Protein AF-A0A143ZQ34-F1 (afdb_monomer_lite)

Foldseek 3Di:
DDVVVVVVVVVVVVVVVDDDDDAAPAPWAFPLAAEEQEAWEDLRLLLLLLLVVVCVRHYDPVRCQQRYHAAYEWLQQVVQVVCCVVVSDPPLRYQHQALPPLLVQQPPFPVLVVVDDPCCNVCVVVDPLSVSRTNAQAQSSQQSSLLDPRRLVSLLVSLLVRCCRRQDADPSGGHQEYEYEYEYALLGRNCLNNLQVSLLSNVLSCVVVVHHYAYAYEYEQVQLPHPDPSSNVSNVVSVVVLVCLQCLLVVVHWDWDDSDVVRIGTDSHRSHNYYHYFHDDDDDDDDDNSSVVSSNVSSVVVSVVRID

Radius of gyration: 19.88 Å; chains: 1; bounding box: 65×45×51 Å

pLDDT: mean 84.56, std 14.73, range [32.78, 98.69]

Structure (mmCIF, N/CA/C/O backbone):
data_AF-A0A143ZQ34-F1
#
_entry.id   AF-A0A143ZQ34-F1
#
loop_
_atom_site.group_PDB
_atom_site.id
_atom_site.type_symbol
_atom_site.label_atom_id
_atom_site.label_alt_id
_atom_site.label_comp_id
_atom_site.label_asym_id
_atom_site.label_entity_id
_atom_site.label_seq_id
_atom_site.pdbx_PDB_ins_code
_atom_site.Cartn_x
_atom_site.Cartn_y
_atom_site.Cartn_z
_atom_site.occupancy
_atom_site.B_iso_or_equiv
_atom_site.auth_seq_id
_atom_site.auth_comp_id
_atom_site.auth_asym_id
_atom_site.auth_atom_id
_atom_site.pdbx_PDB_model_num
ATOM 1 N N . MET A 1 1 ? -38.713 -2.783 -11.501 1.00 52.78 1 MET A N 1
ATOM 2 C CA . MET A 1 1 ? -37.868 -2.775 -10.288 1.00 52.78 1 MET A CA 1
ATOM 3 C C . MET A 1 1 ? -38.805 -2.732 -9.094 1.00 52.78 1 MET A C 1
ATOM 5 O O . MET A 1 1 ? -39.684 -1.876 -9.100 1.00 52.78 1 MET A O 1
ATOM 9 N N . LYS A 1 2 ? -38.737 -3.700 -8.173 1.00 63.56 2 LYS A N 1
ATOM 10 C CA . LYS A 1 2 ? -39.716 -3.798 -7.075 1.00 63.56 2 LYS A CA 1
ATOM 11 C C . LYS A 1 2 ? -39.512 -2.620 -6.113 1.00 63.56 2 LYS A C 1
ATOM 13 O O . LYS A 1 2 ? -38.371 -2.254 -5.841 1.00 63.56 2 LYS A O 1
ATOM 18 N N . ASP A 1 3 ? -40.588 -2.030 -5.590 1.00 63.31 3 ASP A N 1
ATOM 19 C CA . ASP A 1 3 ? -40.517 -0.858 -4.692 1.00 63.31 3 ASP A CA 1
ATOM 20 C C . ASP A 1 3 ? -39.616 -1.083 -3.464 1.00 63.31 3 ASP A C 1
ATOM 22 O O . ASP A 1 3 ? -39.008 -0.144 -2.954 1.00 63.31 3 ASP A O 1
ATOM 26 N N . SER A 1 4 ? -39.444 -2.337 -3.042 1.00 58.84 4 SER A N 1
ATOM 27 C CA . SER A 1 4 ? -38.516 -2.743 -1.983 1.00 58.84 4 SER A CA 1
ATOM 28 C C . SER A 1 4 ? -37.035 -2.598 -2.360 1.00 58.84 4 SER A C 1
ATOM 30 O O . SER A 1 4 ? -36.223 -2.235 -1.514 1.00 58.84 4 SER A O 1
ATOM 32 N N . GLU A 1 5 ? -36.661 -2.853 -3.618 1.00 58.16 5 GLU A N 1
ATOM 33 C CA . GLU A 1 5 ? -35.288 -2.658 -4.112 1.00 58.16 5 GLU A CA 1
ATOM 34 C C . GLU A 1 5 ? -34.991 -1.177 -4.313 1.00 58.16 5 GLU A C 1
ATOM 36 O O . GLU A 1 5 ? -33.918 -0.710 -3.949 1.00 58.16 5 GLU A O 1
ATOM 41 N N . LYS A 1 6 ? -35.972 -0.419 -4.822 1.00 57.03 6 LYS A N 1
ATOM 42 C CA . LYS A 1 6 ? -35.870 1.036 -4.962 1.00 57.03 6 LYS A CA 1
ATOM 43 C C . LYS A 1 6 ? -35.712 1.713 -3.599 1.00 57.03 6 LYS A C 1
ATOM 45 O O . LYS A 1 6 ? -34.885 2.606 -3.474 1.00 57.03 6 LYS A O 1
ATOM 50 N N . ARG A 1 7 ? -36.454 1.269 -2.577 1.00 57.84 7 ARG A N 1
ATOM 51 C CA . ARG A 1 7 ? -36.334 1.783 -1.204 1.00 57.84 7 ARG A CA 1
ATOM 52 C C . ARG A 1 7 ? -34.980 1.432 -0.577 1.00 57.84 7 ARG A C 1
ATOM 54 O O . ARG A 1 7 ? -34.343 2.331 -0.053 1.00 57.84 7 ARG A O 1
ATOM 61 N N . ARG A 1 8 ? -34.474 0.203 -0.749 1.00 57.19 8 ARG A N 1
ATOM 62 C CA . ARG A 1 8 ? -33.110 -0.173 -0.319 1.00 57.19 8 ARG A CA 1
ATOM 63 C C . ARG A 1 8 ? -32.016 0.636 -1.011 1.00 57.19 8 ARG A C 1
ATOM 65 O O . ARG A 1 8 ? -31.051 1.032 -0.365 1.00 57.19 8 ARG A O 1
ATOM 72 N N . LEU A 1 9 ? -32.154 0.895 -2.312 1.00 49.47 9 LEU A N 1
ATOM 73 C CA . LEU A 1 9 ? -31.215 1.744 -3.046 1.00 49.47 9 LEU A CA 1
ATOM 74 C C . LEU A 1 9 ? -31.284 3.195 -2.563 1.00 49.47 9 LEU A C 1
ATOM 76 O O . LEU A 1 9 ? -30.249 3.827 -2.412 1.00 49.47 9 LEU A O 1
ATOM 80 N N . LEU A 1 10 ? -32.484 3.714 -2.289 1.00 50.16 10 LEU A N 1
ATOM 81 C CA . LEU A 1 10 ? -32.679 5.065 -1.761 1.00 50.16 10 LEU A CA 1
ATOM 82 C C . LEU A 1 10 ? -32.154 5.217 -0.329 1.00 50.16 10 LEU A C 1
ATOM 84 O O . LEU A 1 10 ? -31.515 6.221 -0.052 1.00 50.16 10 LEU A O 1
ATOM 88 N N . GLU A 1 11 ? -32.328 4.217 0.535 1.00 54.03 11 GLU A N 1
ATOM 89 C CA . GLU A 1 11 ? -31.737 4.175 1.882 1.00 54.03 11 GLU A CA 1
ATOM 90 C C . GLU A 1 11 ? -30.201 4.111 1.807 1.00 54.03 11 GLU A C 1
ATOM 92 O O . GLU A 1 11 ? -29.504 4.843 2.506 1.00 54.03 11 GLU A O 1
ATOM 97 N N . SER A 1 12 ? -29.658 3.311 0.883 1.00 45.28 12 SER A N 1
ATOM 98 C CA . SER A 1 12 ? -28.209 3.236 0.631 1.00 45.28 12 SER A CA 1
ATOM 99 C C . SER A 1 12 ? -27.653 4.560 0.080 1.00 45.28 12 SER A C 1
ATOM 101 O O . SER A 1 12 ? -26.539 4.966 0.409 1.00 45.28 12 SER A O 1
ATOM 103 N N . LEU A 1 13 ? -28.446 5.271 -0.728 1.00 43.25 13 LEU A N 1
ATOM 104 C CA . LEU A 1 13 ? -28.129 6.603 -1.249 1.00 43.25 13 LEU A CA 1
ATOM 105 C C . LEU A 1 13 ? -28.333 7.715 -0.206 1.00 43.25 13 LEU A C 1
ATOM 107 O O . LEU A 1 13 ? -27.655 8.735 -0.290 1.00 43.25 13 LEU A O 1
ATOM 111 N N . GLU A 1 14 ? -29.215 7.541 0.781 1.00 44.88 14 GLU A N 1
ATOM 112 C CA . GLU A 1 14 ? -29.402 8.463 1.912 1.00 44.88 14 GLU A CA 1
ATOM 113 C C . GLU A 1 14 ? -28.224 8.425 2.888 1.00 44.88 14 GLU A C 1
ATOM 115 O O . GLU A 1 14 ? -27.791 9.479 3.359 1.00 44.88 14 GLU A O 1
ATOM 120 N N . VAL A 1 15 ? -27.626 7.250 3.112 1.00 46.41 15 VAL A N 1
ATOM 121 C CA . VAL 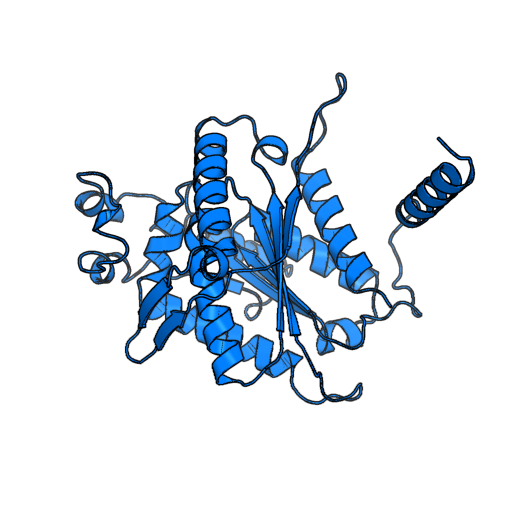A 1 15 ? -26.356 7.118 3.850 1.00 46.41 15 VAL A CA 1
ATOM 122 C C . VAL A 1 15 ? -25.231 7.896 3.152 1.00 46.41 15 VAL A C 1
ATOM 124 O O . VAL A 1 15 ? -24.414 8.536 3.813 1.00 46.41 15 VAL A O 1
ATOM 127 N N . LEU A 1 16 ? -25.234 7.933 1.815 1.00 38.50 16 LEU A N 1
ATOM 128 C CA . LEU A 1 16 ? -24.301 8.727 1.005 1.00 38.50 16 LEU A CA 1
ATOM 129 C C . LEU A 1 16 ? -24.633 10.232 0.972 1.00 38.50 16 LEU A C 1
ATOM 131 O O . LEU A 1 16 ? -23.800 11.032 0.543 1.00 38.50 16 LEU A O 1
ATOM 135 N N . ARG A 1 17 ? -25.829 10.629 1.429 1.00 35.47 17 ARG A N 1
ATOM 136 C CA . ARG A 1 17 ? -26.367 11.998 1.356 1.00 35.47 17 ARG A CA 1
ATOM 137 C C . ARG A 1 17 ? -26.220 12.810 2.640 1.00 35.47 17 ARG A C 1
ATOM 139 O O . ARG A 1 17 ? -26.634 13.968 2.636 1.00 35.47 17 ARG A O 1
ATOM 146 N N . ARG A 1 18 ? -25.649 12.251 3.716 1.00 37.00 18 ARG A N 1
ATOM 147 C CA . ARG A 1 18 ? -25.380 13.022 4.941 1.00 37.00 18 ARG A CA 1
ATOM 148 C C . ARG A 1 18 ? -24.439 14.194 4.607 1.00 37.00 18 ARG A C 1
ATOM 150 O O . ARG A 1 18 ? -23.301 13.947 4.196 1.00 37.00 18 ARG A O 1
ATOM 157 N N . PRO A 1 19 ? -24.895 15.454 4.724 1.00 34.62 19 PRO A N 1
ATOM 158 C CA . PRO A 1 19 ? -24.052 16.606 4.465 1.00 34.62 19 PRO A CA 1
ATOM 159 C C . PRO A 1 19 ? -23.115 16.839 5.655 1.00 34.62 19 PRO A C 1
ATOM 161 O O . PRO A 1 19 ? -23.585 16.935 6.781 1.00 34.62 19 PRO A O 1
ATOM 164 N N . ASN A 1 20 ? -21.826 17.002 5.338 1.00 39.41 20 ASN A N 1
ATOM 165 C CA . ASN A 1 20 ? -20.850 17.894 5.984 1.00 39.41 20 ASN A CA 1
ATOM 166 C C . ASN A 1 20 ? -20.563 17.604 7.478 1.00 39.41 20 ASN A C 1
ATOM 168 O O . ASN A 1 20 ? -21.379 17.864 8.348 1.00 39.41 20 ASN A O 1
ATOM 172 N N . GLY A 1 21 ? -19.400 17.067 7.853 1.00 42.84 21 GLY A N 1
ATOM 173 C CA . GLY A 1 21 ? -18.121 17.759 7.684 1.00 42.84 21 GLY A CA 1
ATOM 174 C C . GLY A 1 21 ? -18.132 19.031 8.529 1.00 42.84 21 GLY A C 1
ATOM 175 O O . GLY A 1 21 ? -18.617 20.029 8.024 1.00 42.84 21 GLY A O 1
ATOM 176 N N . PHE A 1 22 ? -17.719 18.937 9.801 1.00 32.78 22 PHE A N 1
ATOM 177 C CA . PHE A 1 22 ? -17.134 19.995 10.658 1.00 32.78 22 PHE A CA 1
ATOM 178 C C . PHE A 1 22 ? -17.002 19.553 12.131 1.00 32.78 22 PHE A C 1
ATOM 180 O O . PHE A 1 22 ? -16.281 20.200 12.883 1.00 32.78 22 PHE A O 1
ATOM 187 N N . PHE A 1 23 ? -17.618 18.437 12.544 1.00 37.00 23 PHE A N 1
ATOM 188 C CA . PHE A 1 23 ? -17.438 17.865 13.882 1.00 37.00 23 PHE A CA 1
ATOM 189 C C . PHE A 1 23 ? -17.410 16.334 13.826 1.00 37.00 23 PHE A C 1
ATOM 191 O O . PHE A 1 23 ? -18.260 15.736 13.165 1.00 37.00 23 PHE A O 1
ATOM 198 N N . SER A 1 24 ? -16.465 15.728 14.553 1.00 45.97 24 SER A N 1
ATOM 199 C CA . SER A 1 24 ? -16.459 14.299 14.879 1.00 45.97 24 SER A CA 1
ATOM 200 C C . SER A 1 24 ? -17.809 13.906 15.467 1.00 45.97 24 SER A C 1
ATOM 202 O O . SER A 1 24 ? -18.256 14.552 16.419 1.00 45.97 24 SER A O 1
ATOM 204 N N . ASP A 1 25 ? -18.449 12.862 14.943 1.00 54.88 25 ASP A N 1
ATOM 205 C CA . ASP A 1 25 ? -19.617 12.286 15.601 1.00 54.88 25 ASP A CA 1
ATOM 206 C C . ASP A 1 25 ? -19.109 11.540 16.846 1.00 54.88 25 ASP A C 1
ATOM 208 O O . ASP A 1 25 ? -18.418 10.530 16.706 1.00 54.88 25 ASP A O 1
ATOM 212 N N . PRO A 1 26 ? -19.408 12.002 18.076 1.00 53.56 26 PRO A N 1
ATOM 213 C CA . PRO A 1 26 ? -18.887 11.378 19.291 1.00 53.56 26 PRO A CA 1
ATOM 214 C C . PRO A 1 26 ? -19.409 9.947 19.497 1.00 53.56 26 PRO A C 1
ATOM 216 O O . PRO A 1 26 ? -18.937 9.245 20.393 1.00 53.56 26 PRO A O 1
ATOM 219 N N . THR A 1 27 ? -20.388 9.512 18.697 1.00 64.50 27 THR A N 1
ATOM 220 C CA . THR A 1 27 ? -20.907 8.143 18.697 1.00 64.50 27 THR A CA 1
ATOM 221 C C . THR A 1 27 ? -20.246 7.247 17.652 1.00 64.50 27 THR A C 1
ATOM 223 O O . THR A 1 27 ? -20.236 6.030 17.847 1.00 64.50 27 THR A O 1
ATOM 226 N N . ALA A 1 28 ? -19.648 7.817 16.599 1.00 71.75 28 ALA A N 1
ATOM 227 C CA . ALA A 1 28 ? -18.975 7.048 15.562 1.00 71.75 28 ALA A CA 1
ATOM 228 C C . ALA A 1 28 ? -17.670 6.460 16.107 1.00 71.75 28 ALA A C 1
ATOM 230 O O . ALA A 1 28 ? -16.774 7.169 16.574 1.00 71.75 28 ALA A O 1
ATOM 231 N N . LYS A 1 29 ? -17.559 5.135 16.035 1.00 80.88 29 LYS A N 1
ATOM 232 C CA . LYS A 1 29 ? -16.371 4.395 16.463 1.00 80.88 29 LYS A CA 1
ATOM 233 C C . LYS A 1 29 ? -15.781 3.652 15.286 1.00 80.88 29 LYS A C 1
ATOM 235 O O . LYS A 1 29 ? -16.514 3.219 14.399 1.00 80.88 29 LYS A O 1
ATOM 240 N N . ILE A 1 30 ? -14.467 3.459 15.323 1.00 81.50 30 ILE A N 1
ATOM 241 C CA . ILE A 1 30 ? -13.854 2.455 14.464 1.00 81.50 30 ILE A CA 1
ATOM 242 C C . ILE A 1 30 ? -14.297 1.092 15.009 1.00 81.50 30 ILE A C 1
ATOM 244 O O . ILE A 1 30 ? -14.358 0.899 16.233 1.00 81.50 30 ILE A O 1
ATOM 248 N N . VAL A 1 31 ? -14.627 0.152 14.123 1.00 85.25 31 VAL A N 1
ATOM 249 C CA . VAL A 1 31 ? -14.868 -1.248 14.497 1.00 85.25 31 VAL A CA 1
ATOM 250 C C . VAL A 1 31 ? -13.716 -1.790 15.356 1.00 85.25 31 VAL A C 1
ATOM 252 O O . VAL A 1 31 ? -12.641 -1.198 15.458 1.00 85.25 31 VAL A O 1
ATOM 255 N N . ASP A 1 32 ? -13.957 -2.879 16.078 1.00 85.62 32 ASP A N 1
ATOM 256 C CA . ASP A 1 32 ? -13.041 -3.285 17.150 1.00 85.62 32 ASP A CA 1
ATOM 257 C C . ASP A 1 32 ? -11.661 -3.729 16.615 1.00 85.62 32 ASP A C 1
ATOM 259 O O . ASP A 1 32 ? -10.656 -3.567 17.307 1.00 85.62 32 ASP A O 1
ATOM 263 N N . GLU A 1 33 ? -11.601 -4.212 15.370 1.00 90.81 33 GLU A N 1
ATOM 264 C CA . GLU A 1 33 ? -10.366 -4.623 14.695 1.00 90.81 33 GLU A CA 1
ATOM 265 C C . GLU A 1 33 ? -9.674 -3.431 13.987 1.00 90.81 33 GLU A C 1
ATOM 267 O O . GLU A 1 33 ? -10.335 -2.651 13.293 1.00 90.81 33 GLU A O 1
ATOM 272 N N . PRO A 1 34 ? -8.348 -3.253 14.157 1.00 95.31 34 PRO A N 1
ATOM 273 C CA . PRO A 1 34 ? -7.596 -2.140 13.586 1.00 95.31 34 PRO A CA 1
ATOM 274 C C . PRO A 1 34 ? -7.452 -2.220 12.063 1.00 95.31 34 PRO A C 1
ATOM 276 O O . PRO A 1 34 ? -7.469 -3.294 11.456 1.00 95.31 34 PRO A O 1
ATOM 279 N N . TYR A 1 35 ? -7.200 -1.057 11.463 1.00 97.31 35 TYR A N 1
ATOM 280 C CA . TYR A 1 35 ? -6.923 -0.878 10.045 1.00 97.31 35 TYR A CA 1
ATOM 281 C C . TYR A 1 35 ? -5.533 -0.292 9.804 1.00 97.31 35 TYR A C 1
ATOM 283 O O . TYR A 1 35 ? -5.107 0.650 10.470 1.00 97.31 35 TYR A O 1
ATOM 291 N N . LEU A 1 36 ? -4.867 -0.789 8.767 1.00 98.44 36 LEU A N 1
ATOM 292 C CA . LEU A 1 36 ? -3.684 -0.189 8.167 1.00 98.44 36 LEU A CA 1
ATOM 293 C C . LEU A 1 36 ? -4.005 0.252 6.737 1.00 98.44 36 LEU A C 1
ATOM 295 O O . LEU A 1 36 ? -4.260 -0.58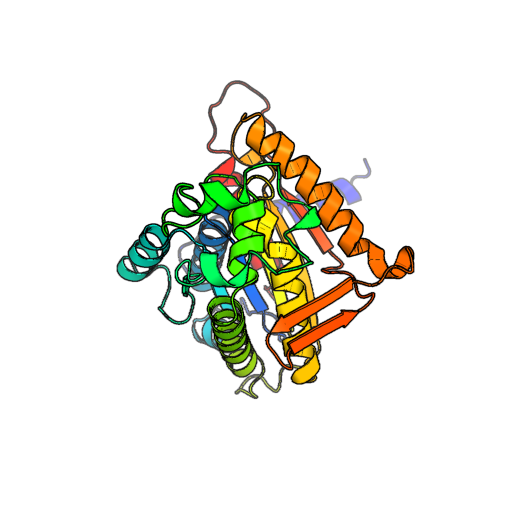1 5.868 1.00 98.44 36 LEU A O 1
ATOM 299 N N . ILE A 1 37 ? -3.938 1.555 6.476 1.00 98.62 37 ILE A N 1
ATOM 300 C CA . ILE A 1 37 ? -3.990 2.107 5.120 1.00 98.62 37 ILE A CA 1
ATOM 301 C C . ILE A 1 37 ? -2.573 2.229 4.588 1.00 98.62 37 ILE A C 1
ATOM 303 O O . ILE A 1 37 ? -1.736 2.913 5.179 1.00 98.62 37 ILE A O 1
ATOM 307 N N . PHE A 1 38 ? -2.314 1.574 3.462 1.00 98.69 38 PHE A N 1
ATOM 308 C CA . PHE A 1 38 ? -1.005 1.545 2.827 1.00 98.69 38 PHE A CA 1
ATOM 309 C C . PHE A 1 38 ? -1.085 2.181 1.435 1.00 98.69 38 PHE A C 1
ATOM 311 O O . PHE A 1 38 ? -1.464 1.539 0.453 1.00 98.69 38 PHE A O 1
ATOM 318 N N . GLY A 1 39 ? -0.761 3.470 1.362 1.00 98.31 39 GLY A N 1
ATOM 319 C CA . GLY A 1 39 ? -0.716 4.245 0.127 1.00 98.31 39 GLY A CA 1
ATOM 320 C C . GLY A 1 39 ? 0.571 4.004 -0.654 1.00 98.31 39 GLY A C 1
ATOM 321 O O . GLY A 1 39 ? 1.659 4.088 -0.088 1.00 98.31 39 GLY A O 1
ATOM 322 N N . ILE A 1 40 ? 0.466 3.723 -1.954 1.00 97.69 40 ILE A N 1
ATOM 323 C CA . ILE A 1 40 ? 1.630 3.517 -2.828 1.00 97.69 40 ILE A CA 1
ATOM 324 C C . ILE A 1 40 ? 1.594 4.480 -4.020 1.00 97.69 40 ILE A C 1
ATOM 326 O O . ILE A 1 40 ? 0.647 4.474 -4.812 1.00 97.69 40 ILE A O 1
ATOM 330 N N . GLY A 1 41 ? 2.667 5.257 -4.181 1.00 95.31 41 GLY A N 1
ATOM 331 C CA . GLY A 1 41 ? 2.799 6.300 -5.198 1.00 95.31 41 GLY A CA 1
ATOM 332 C C . GLY A 1 41 ? 1.944 7.542 -4.915 1.00 95.31 41 GLY A C 1
ATOM 333 O O . GLY A 1 41 ? 1.159 7.557 -3.965 1.00 95.31 41 GLY A O 1
ATOM 334 N N . GLY A 1 42 ? 2.033 8.544 -5.794 1.00 93.62 42 GLY A N 1
ATOM 335 C CA . GLY A 1 42 ? 1.310 9.819 -5.677 1.00 93.62 42 GLY A CA 1
ATOM 336 C C . GLY A 1 42 ? -0.194 9.681 -5.409 1.00 93.62 42 GLY A C 1
ATOM 337 O O . GLY A 1 42 ? -0.682 10.159 -4.389 1.00 93.62 42 GLY A O 1
ATOM 338 N N . SER A 1 43 ? -0.934 8.931 -6.234 1.00 93.56 43 SER A N 1
ATOM 339 C CA . SER A 1 43 ? -2.377 8.734 -5.997 1.00 93.56 43 SER A CA 1
ATOM 340 C C . SER A 1 43 ? -2.668 7.992 -4.688 1.00 93.56 43 SER A C 1
ATOM 342 O O . SER A 1 43 ? -3.657 8.267 -4.014 1.00 93.56 43 SER A O 1
ATOM 344 N N . GLY A 1 44 ? -1.805 7.048 -4.300 1.00 97.12 44 GLY A N 1
ATOM 345 C CA . GLY A 1 44 ? -1.923 6.359 -3.018 1.00 97.12 44 GLY A CA 1
ATOM 346 C C . GLY A 1 44 ? -1.714 7.305 -1.833 1.00 97.12 44 GLY A C 1
ATOM 347 O O . GLY A 1 44 ? -2.464 7.240 -0.860 1.00 97.12 44 GLY A O 1
ATOM 348 N N . ARG A 1 45 ? -0.743 8.223 -1.937 1.00 97.31 45 ARG A N 1
ATOM 349 C CA . ARG A 1 45 ? -0.490 9.297 -0.965 1.00 97.31 45 ARG A CA 1
ATOM 350 C C . ARG A 1 45 ? -1.710 10.204 -0.815 1.00 97.31 45 ARG A C 1
ATOM 352 O O . ARG A 1 45 ? -2.131 10.462 0.307 1.00 97.31 45 ARG A O 1
ATOM 359 N N . GLU A 1 46 ? -2.315 10.635 -1.916 1.00 96.62 46 GLU A N 1
ATOM 360 C CA . GLU A 1 46 ? -3.499 11.506 -1.899 1.00 96.62 46 GLU A CA 1
ATOM 361 C C . GLU A 1 46 ? -4.721 10.824 -1.269 1.00 96.62 46 GLU A C 1
ATOM 363 O O . GLU A 1 46 ? -5.382 11.410 -0.407 1.00 96.62 46 GLU A O 1
ATOM 368 N N . ILE A 1 47 ? -4.993 9.562 -1.625 1.00 97.81 47 ILE A N 1
ATOM 369 C CA . ILE A 1 47 ? -6.079 8.786 -1.007 1.00 97.81 47 ILE A CA 1
ATOM 370 C C . ILE A 1 47 ? -5.821 8.599 0.488 1.00 97.81 47 ILE A C 1
ATOM 372 O O . ILE A 1 47 ? -6.734 8.800 1.290 1.00 97.81 47 ILE A O 1
ATOM 376 N N . ALA A 1 48 ? -4.596 8.242 0.881 1.00 98.50 48 ALA A N 1
ATOM 377 C CA . ALA A 1 48 ? -4.233 8.057 2.283 1.00 98.50 48 ALA A CA 1
ATOM 378 C C . ALA A 1 48 ? -4.364 9.361 3.086 1.00 98.50 48 ALA A C 1
ATOM 380 O O . ALA A 1 48 ? -4.923 9.342 4.182 1.00 98.50 48 ALA A O 1
ATOM 381 N N . ALA A 1 49 ? -3.934 10.497 2.525 1.00 98.25 49 ALA A N 1
ATOM 382 C CA . ALA A 1 49 ? -4.104 11.815 3.135 1.00 98.25 49 ALA A CA 1
ATOM 383 C C . ALA A 1 49 ? -5.589 12.126 3.346 1.00 98.25 49 ALA A C 1
ATOM 385 O O . ALA A 1 49 ? -6.003 12.562 4.422 1.00 98.25 49 ALA A O 1
ATOM 386 N N . LYS A 1 50 ? -6.420 11.829 2.340 1.00 98.00 50 LYS A N 1
ATOM 387 C CA . LYS A 1 50 ? -7.859 12.067 2.410 1.00 98.00 50 LYS A CA 1
ATOM 388 C C . LYS A 1 50 ? -8.569 11.131 3.390 1.00 98.00 50 LYS A C 1
ATOM 390 O O . LYS A 1 50 ? -9.482 11.575 4.085 1.00 98.00 50 LYS A O 1
ATOM 395 N N . VAL A 1 51 ? -8.141 9.870 3.504 1.00 98.12 51 VAL A N 1
ATOM 396 C CA . VAL A 1 51 ? -8.618 8.951 4.553 1.00 98.12 51 VAL A CA 1
ATOM 397 C C . VAL A 1 51 ? -8.229 9.474 5.932 1.00 98.12 51 VAL A C 1
ATOM 399 O O . VAL A 1 51 ? -9.091 9.550 6.800 1.00 98.12 51 VAL A O 1
ATOM 402 N N . LYS A 1 52 ? -6.974 9.893 6.127 1.00 97.56 52 LYS A N 1
ATOM 403 C CA . LYS A 1 52 ? -6.491 10.441 7.400 1.00 97.56 52 LYS A CA 1
ATOM 404 C C . LYS A 1 52 ? -7.290 11.675 7.829 1.00 97.56 52 LYS A C 1
ATOM 406 O O . LYS A 1 52 ? -7.751 11.727 8.966 1.00 97.56 52 LYS A O 1
ATOM 411 N N . GLN A 1 53 ? -7.525 12.612 6.907 1.00 96.06 53 GLN A N 1
ATOM 412 C CA . GLN A 1 53 ? -8.381 13.779 7.143 1.00 96.06 53 GLN A CA 1
ATOM 413 C C . GLN A 1 53 ? -9.794 13.354 7.560 1.00 96.06 53 GLN A C 1
ATOM 415 O O . GLN A 1 53 ? -10.274 13.749 8.616 1.00 96.06 53 GLN A O 1
ATOM 420 N N . LYS A 1 54 ? -10.453 12.501 6.766 1.00 94.81 54 LYS A N 1
ATOM 421 C CA . LYS A 1 54 ? -11.828 12.077 7.054 1.00 94.81 54 LYS A CA 1
ATOM 422 C C . LYS A 1 54 ? -11.947 11.296 8.357 1.00 94.81 54 LYS A C 1
ATOM 424 O O . LYS A 1 54 ? -12.950 11.443 9.042 1.00 94.81 54 LYS A O 1
ATOM 429 N N . ALA A 1 55 ? -10.958 10.474 8.697 1.00 94.75 55 ALA A N 1
ATOM 430 C CA . ALA A 1 55 ? -10.928 9.752 9.961 1.00 94.75 55 ALA A CA 1
ATOM 431 C C . ALA A 1 55 ? -10.860 10.726 11.142 1.00 94.75 55 ALA A C 1
ATOM 433 O O . ALA A 1 55 ? -11.631 10.572 12.081 1.00 94.75 55 ALA A O 1
ATOM 434 N N . ALA A 1 56 ? -10.010 11.756 11.064 1.00 92.69 56 ALA A N 1
ATOM 435 C CA . ALA A 1 56 ? -9.937 12.808 12.078 1.00 92.69 56 ALA A CA 1
ATOM 436 C C . ALA A 1 56 ? -11.243 13.616 12.191 1.00 92.69 56 ALA A C 1
ATOM 438 O O . ALA A 1 56 ? -11.639 13.988 13.293 1.00 92.69 56 ALA A O 1
ATOM 439 N N . ASP A 1 57 ? -11.937 13.833 11.070 1.00 90.06 57 ASP A N 1
ATOM 440 C CA . ASP A 1 57 ? -13.237 14.511 11.043 1.00 90.06 57 ASP A CA 1
ATOM 441 C C . ASP A 1 57 ? -14.398 13.625 11.529 1.00 90.06 57 ASP A C 1
ATOM 443 O O . ASP A 1 57 ? -15.470 14.148 11.827 1.00 90.06 57 ASP A O 1
ATOM 447 N N . THR A 1 58 ? -14.228 12.297 11.565 1.00 88.88 58 THR A N 1
ATOM 448 C CA . THR A 1 58 ? -15.312 11.332 11.837 1.00 88.88 58 THR A CA 1
ATOM 449 C C . THR A 1 58 ? -15.198 10.705 13.223 1.00 88.88 58 THR A C 1
ATOM 451 O O . THR A 1 58 ? -16.200 10.619 13.927 1.00 88.88 58 THR A O 1
ATOM 454 N N . PHE A 1 59 ? -14.000 10.277 13.623 1.00 89.25 59 PHE A N 1
ATOM 455 C CA . PHE A 1 59 ? -13.761 9.488 14.831 1.00 89.25 59 PHE A CA 1
ATOM 456 C C . PHE A 1 59 ? -13.033 10.289 15.910 1.00 89.25 59 PHE A C 1
ATOM 458 O O . PHE A 1 59 ? -12.342 11.272 15.644 1.00 89.25 59 PHE A O 1
ATOM 465 N N . LEU A 1 60 ? -13.132 9.817 17.154 1.00 90.00 60 LEU A N 1
ATOM 466 C CA . LEU A 1 60 ? -12.344 10.366 18.254 1.00 90.00 60 LEU A CA 1
ATOM 467 C C . LEU A 1 60 ? -10.833 10.172 18.010 1.00 90.00 60 LEU A C 1
ATOM 469 O O . LEU A 1 60 ? -10.423 9.091 17.577 1.00 90.00 60 LEU A O 1
ATOM 473 N N . PRO A 1 61 ? -9.976 11.142 18.390 1.00 90.12 61 PRO A N 1
ATOM 474 C CA . PRO A 1 61 ? -8.525 11.018 18.228 1.00 90.12 61 PRO A CA 1
ATOM 475 C C . PRO A 1 61 ? -7.933 9.753 18.862 1.00 90.12 61 PRO A C 1
ATOM 477 O O . PRO A 1 61 ? -7.018 9.153 18.303 1.00 90.12 61 PRO A O 1
ATOM 480 N N . SER A 1 62 ? -8.478 9.309 20.001 1.00 89.25 62 SER A N 1
ATOM 481 C CA . SER A 1 62 ? -8.047 8.080 20.673 1.00 89.25 62 SER A CA 1
ATOM 482 C C . SER A 1 62 ? -8.367 6.813 19.877 1.00 89.25 62 SER A C 1
ATOM 484 O O . SER A 1 62 ? -7.580 5.873 19.917 1.00 89.25 62 SER A O 1
ATOM 486 N N . GLU A 1 63 ? -9.487 6.781 19.145 1.00 90.06 63 GLU A N 1
ATOM 487 C CA . GLU A 1 63 ? -9.825 5.662 18.253 1.00 90.06 63 GLU A CA 1
ATOM 488 C C . GLU A 1 63 ? -8.837 5.625 17.085 1.00 90.06 63 GLU A C 1
ATOM 490 O O . GLU A 1 63 ? -8.225 4.589 16.837 1.00 90.06 63 GLU A O 1
ATOM 495 N N . CYS A 1 64 ? -8.599 6.768 16.428 1.00 91.88 64 CYS A N 1
ATOM 496 C CA . CYS A 1 64 ? -7.620 6.870 15.345 1.00 91.88 64 CYS A CA 1
ATOM 497 C C . CYS A 1 64 ? -6.221 6.432 15.801 1.00 91.88 64 CYS A C 1
ATOM 499 O O . CYS A 1 64 ? -5.590 5.614 15.143 1.00 91.88 64 CYS A O 1
ATOM 501 N N . GLN A 1 65 ? -5.754 6.916 16.954 1.00 90.94 65 GLN A N 1
ATOM 502 C CA . GLN A 1 65 ? -4.424 6.585 17.469 1.00 90.94 65 GLN A CA 1
ATOM 503 C C . GLN A 1 65 ? -4.251 5.090 17.780 1.00 90.94 65 GLN A C 1
ATOM 505 O O . GLN A 1 65 ? -3.147 4.568 17.652 1.00 90.94 65 GLN A O 1
ATOM 510 N N . GLN A 1 66 ? -5.311 4.411 18.224 1.00 90.44 66 GLN A N 1
ATOM 511 C CA . GLN A 1 66 ? -5.236 3.013 18.661 1.00 90.44 66 GLN A CA 1
ATOM 512 C C . GLN A 1 66 ? -5.577 2.010 17.557 1.00 90.44 66 GLN A C 1
ATOM 514 O O . GLN A 1 66 ? -5.134 0.866 17.633 1.00 90.44 66 GLN A O 1
ATOM 519 N N . LYS A 1 67 ? -6.375 2.412 16.560 1.00 93.94 67 LYS A N 1
ATOM 520 C CA . LYS A 1 67 ? -6.953 1.498 15.567 1.00 93.94 67 LYS A CA 1
ATOM 521 C C . LYS A 1 67 ? -6.670 1.867 14.115 1.00 93.94 67 LYS A C 1
ATOM 523 O O . LYS A 1 67 ? -7.029 1.084 13.243 1.00 93.94 67 LYS A O 1
ATOM 528 N N . LEU A 1 68 ? -6.045 3.008 13.822 1.00 96.25 68 LEU A N 1
ATOM 529 C CA . LEU A 1 68 ? -5.735 3.414 12.451 1.00 96.25 68 LEU A CA 1
ATOM 530 C C . LEU A 1 68 ? -4.237 3.668 12.272 1.00 96.25 68 LEU A C 1
ATOM 532 O O . LEU A 1 68 ? -3.669 4.611 12.815 1.00 96.25 68 LEU A O 1
ATOM 536 N N . GLY A 1 69 ? -3.597 2.842 11.451 1.00 97.81 69 GLY A N 1
ATOM 537 C CA . GLY A 1 69 ? -2.252 3.082 10.947 1.00 97.81 69 GLY A CA 1
ATOM 538 C C . GLY A 1 69 ? -2.301 3.604 9.519 1.00 97.81 69 GLY A C 1
ATOM 539 O O . GLY A 1 69 ? -3.050 3.089 8.693 1.00 97.81 69 GLY A O 1
ATOM 540 N N . ILE A 1 70 ? -1.464 4.592 9.210 1.00 98.38 70 ILE A N 1
ATOM 541 C CA . ILE A 1 70 ? -1.262 5.092 7.848 1.00 98.38 70 ILE A CA 1
ATOM 542 C C . ILE A 1 70 ? 0.202 4.887 7.460 1.00 98.38 70 ILE A C 1
ATOM 544 O O . ILE A 1 70 ? 1.108 5.175 8.242 1.00 98.38 70 ILE A O 1
ATOM 548 N N . ARG A 1 71 ? 0.457 4.381 6.255 1.00 98.50 71 ARG A N 1
ATOM 549 C CA . ARG A 1 71 ? 1.783 4.371 5.630 1.00 98.50 71 ARG A CA 1
ATOM 550 C C . ARG A 1 71 ? 1.661 4.841 4.188 1.00 98.50 71 ARG A C 1
ATOM 552 O O . ARG A 1 71 ? 0.741 4.420 3.494 1.00 98.50 71 ARG A O 1
ATOM 559 N N . VAL A 1 72 ? 2.580 5.688 3.743 1.00 98.38 72 VAL A N 1
ATOM 560 C CA . VAL A 1 72 ? 2.683 6.151 2.357 1.00 98.38 72 VAL A CA 1
ATOM 561 C C . VAL A 1 72 ? 4.085 5.891 1.829 1.00 98.38 72 VAL A C 1
ATOM 563 O O . VAL A 1 72 ? 5.075 6.258 2.456 1.00 98.38 72 VAL A O 1
ATOM 566 N N . MET A 1 73 ? 4.167 5.221 0.686 1.00 97.38 73 MET A N 1
ATOM 567 C CA . MET A 1 73 ? 5.420 4.797 0.072 1.00 97.38 73 MET A CA 1
ATOM 568 C C . MET A 1 73 ? 5.543 5.357 -1.341 1.00 97.38 73 MET A C 1
ATOM 570 O O . MET A 1 73 ? 4.676 5.113 -2.180 1.00 97.38 73 MET A O 1
ATOM 574 N N . ASP A 1 74 ? 6.642 6.049 -1.626 1.00 95.50 74 ASP A N 1
ATOM 575 C CA . ASP A 1 74 ? 6.942 6.583 -2.957 1.00 95.50 74 ASP A CA 1
ATOM 576 C C . ASP A 1 74 ? 8.461 6.651 -3.199 1.00 95.50 74 ASP A C 1
ATOM 578 O O . ASP A 1 74 ? 9.273 6.564 -2.272 1.00 95.50 74 ASP A O 1
ATOM 582 N N . SER A 1 75 ? 8.844 6.798 -4.466 1.00 93.00 75 SER A N 1
ATOM 583 C CA . SER A 1 75 ? 10.195 7.149 -4.898 1.00 93.00 75 SER A CA 1
ATOM 584 C C . SER A 1 75 ? 10.356 8.636 -5.211 1.00 93.00 75 SER A C 1
ATOM 586 O O . SER A 1 75 ? 11.484 9.071 -5.431 1.00 93.00 75 SER A O 1
ATOM 588 N N . HIS A 1 76 ? 9.279 9.432 -5.216 1.00 94.00 76 HIS A N 1
ATOM 589 C CA . HIS A 1 76 ? 9.381 10.891 -5.287 1.00 94.00 76 HIS A CA 1
ATOM 590 C C . HIS A 1 76 ? 9.657 11.480 -3.896 1.00 94.00 76 HIS A C 1
ATOM 592 O O . HIS A 1 76 ? 8.740 11.770 -3.133 1.00 94.00 76 HIS A O 1
ATOM 598 N N . HIS A 1 77 ? 10.934 11.673 -3.557 1.00 94.12 77 HIS A N 1
ATOM 599 C CA . HIS A 1 77 ? 11.340 12.105 -2.210 1.00 94.12 77 HIS A CA 1
ATOM 600 C C . HIS A 1 77 ? 10.839 13.513 -1.892 1.00 94.12 77 HIS A C 1
ATOM 602 O O . HIS A 1 77 ? 10.270 13.707 -0.825 1.00 94.12 77 HIS A O 1
ATOM 608 N N . GLY A 1 78 ? 10.936 14.440 -2.854 1.00 94.19 78 GLY A N 1
ATOM 609 C CA . GLY A 1 78 ? 10.464 15.818 -2.676 1.00 94.19 78 GLY A CA 1
ATOM 610 C C . GLY A 1 78 ? 8.971 15.929 -2.341 1.00 94.19 78 GLY A C 1
ATOM 611 O O . GLY A 1 78 ? 8.618 16.643 -1.415 1.00 94.19 78 GLY A O 1
ATOM 612 N N . GLU A 1 79 ? 8.085 15.181 -3.014 1.00 93.19 79 GLU A N 1
ATOM 613 C CA . GLU A 1 79 ? 6.649 15.185 -2.686 1.00 93.19 79 GLU A CA 1
ATOM 614 C C . GLU A 1 79 ? 6.354 14.639 -1.284 1.00 93.19 79 GLU A C 1
ATOM 616 O O . GLU A 1 79 ? 5.430 15.107 -0.618 1.00 93.19 79 GLU A O 1
ATOM 621 N N . LEU A 1 80 ? 7.113 13.634 -0.838 1.00 95.88 80 LEU A N 1
ATOM 622 C CA . LEU A 1 80 ? 6.969 13.086 0.509 1.00 95.88 80 LEU A CA 1
ATOM 623 C C . LEU A 1 80 ? 7.474 14.074 1.564 1.00 95.88 80 LEU A C 1
ATOM 625 O O . LEU A 1 80 ? 6.819 14.241 2.585 1.00 95.88 80 LEU A O 1
ATOM 629 N N . GLU A 1 81 ? 8.592 14.747 1.299 1.00 96.50 81 GLU A N 1
ATOM 630 C CA . GLU A 1 81 ? 9.159 15.780 2.173 1.00 96.50 81 GLU A CA 1
ATOM 631 C C . GLU A 1 81 ? 8.226 16.985 2.289 1.00 96.50 81 GLU A C 1
ATOM 633 O O . GLU A 1 81 ? 7.917 17.397 3.401 1.00 96.50 81 GLU A O 1
ATOM 638 N N . SER A 1 82 ? 7.665 17.476 1.181 1.00 96.38 82 SER A N 1
ATOM 639 C CA . SER A 1 82 ? 6.657 18.541 1.231 1.00 96.38 82 SER A CA 1
ATOM 640 C C . SER A 1 82 ? 5.421 18.123 2.032 1.00 96.38 82 SER A C 1
ATOM 642 O O . SER A 1 82 ? 4.938 18.887 2.860 1.00 96.38 82 SER A O 1
ATOM 644 N N . ALA A 1 83 ? 4.935 16.888 1.863 1.00 95.69 83 ALA A N 1
ATOM 645 C CA . ALA A 1 83 ? 3.796 16.398 2.640 1.00 95.69 83 ALA A CA 1
ATOM 646 C C . ALA A 1 83 ? 4.109 16.238 4.145 1.00 95.69 83 ALA A C 1
ATOM 648 O O . ALA A 1 83 ? 3.197 16.301 4.974 1.00 95.69 83 ALA A O 1
ATOM 649 N N . GLU A 1 84 ? 5.377 16.023 4.503 1.00 96.31 84 GLU A N 1
ATOM 650 C CA . GLU A 1 84 ? 5.858 16.026 5.888 1.00 96.31 84 GLU A CA 1
ATOM 651 C C . GLU A 1 84 ? 5.912 17.445 6.463 1.00 96.31 84 GLU A C 1
ATOM 653 O O . GLU A 1 84 ? 5.371 17.698 7.539 1.00 96.31 84 GLU A O 1
ATOM 658 N N . GLU A 1 85 ? 6.513 18.381 5.726 1.00 96.06 85 GLU A N 1
ATOM 659 C CA . GLU A 1 85 ? 6.640 19.796 6.099 1.00 96.06 85 GLU A CA 1
ATOM 660 C C . GLU A 1 85 ? 5.274 20.476 6.267 1.00 96.06 85 GLU A C 1
ATOM 662 O O . GLU A 1 85 ? 5.076 21.274 7.183 1.00 96.06 85 GLU A O 1
ATOM 667 N N . GLU A 1 86 ? 4.304 20.111 5.427 1.00 95.81 86 GLU A N 1
ATOM 668 C CA . GLU A 1 86 ? 2.910 20.561 5.509 1.00 95.81 86 GLU A CA 1
ATOM 669 C C . GLU A 1 86 ? 2.118 19.884 6.646 1.00 95.81 86 GLU A C 1
ATOM 671 O O . GLU A 1 86 ? 0.962 20.231 6.898 1.00 95.81 86 GLU A O 1
ATOM 676 N N . GLY A 1 87 ? 2.710 18.907 7.343 1.00 95.44 87 GLY A N 1
ATOM 677 C CA . GLY A 1 87 ? 2.080 18.184 8.448 1.00 95.44 87 GLY A CA 1
ATOM 678 C C . GLY A 1 87 ? 0.995 17.189 8.021 1.00 95.44 87 GLY A C 1
ATOM 679 O O . GLY A 1 87 ? 0.247 16.693 8.869 1.00 95.44 87 GLY A O 1
ATOM 680 N N . VAL A 1 88 ? 0.896 16.866 6.727 1.00 96.94 88 VAL A N 1
ATOM 681 C CA . VAL A 1 88 ? -0.056 15.867 6.211 1.00 96.94 88 VAL A CA 1
ATOM 682 C C . VAL A 1 88 ? 0.315 14.479 6.735 1.00 96.94 88 VAL A C 1
ATOM 684 O O . VAL A 1 88 ? -0.547 13.726 7.205 1.00 96.94 88 VAL A O 1
ATOM 687 N N . PHE A 1 89 ? 1.610 14.157 6.722 1.00 98.06 89 PHE A N 1
ATOM 688 C CA . PHE A 1 89 ? 2.161 12.916 7.259 1.00 98.06 89 PHE A CA 1
ATOM 689 C C . PHE A 1 89 ? 3.307 13.184 8.232 1.00 98.06 89 PHE A C 1
ATOM 691 O O . PHE A 1 89 ? 4.004 14.184 8.152 1.00 98.06 89 PHE A O 1
ATOM 698 N N . THR A 1 90 ? 3.502 12.260 9.161 1.00 96.81 90 THR A N 1
ATOM 699 C CA . THR A 1 90 ? 4.662 12.204 10.052 1.00 96.81 90 THR A CA 1
ATOM 700 C C . THR A 1 90 ? 5.787 11.392 9.410 1.00 96.81 90 THR A C 1
ATOM 702 O O . THR A 1 90 ? 5.536 10.536 8.556 1.00 96.81 90 THR A O 1
ATOM 705 N N . THR A 1 91 ? 7.016 11.554 9.901 1.00 95.25 91 THR A N 1
ATOM 706 C CA . THR A 1 91 ? 8.184 10.748 9.496 1.00 95.25 91 THR A CA 1
ATOM 707 C C . THR A 1 91 ? 7.944 9.236 9.616 1.00 95.25 91 THR A C 1
ATOM 709 O O . THR A 1 91 ? 8.500 8.429 8.869 1.00 95.25 91 THR A O 1
ATOM 712 N N . GLU A 1 92 ? 7.101 8.813 10.563 1.00 95.50 92 GLU A N 1
ATOM 713 C CA . GLU A 1 92 ? 6.757 7.401 10.747 1.00 95.50 92 GLU A CA 1
ATOM 714 C C . GLU A 1 92 ? 5.749 6.878 9.729 1.00 95.50 92 GLU A C 1
ATOM 716 O O . GLU A 1 92 ? 5.744 5.684 9.429 1.00 95.50 92 GLU A O 1
ATOM 721 N N . GLU A 1 93 ? 4.913 7.753 9.177 1.00 97.75 93 GLU A N 1
ATOM 722 C CA . GLU A 1 93 ? 3.952 7.402 8.134 1.00 97.75 93 GLU A CA 1
ATOM 723 C C . GLU A 1 93 ? 4.607 7.354 6.748 1.00 97.75 93 GLU A C 1
ATOM 725 O O . GLU A 1 93 ? 4.085 6.687 5.859 1.00 97.75 93 GLU A O 1
ATOM 730 N N . ILE A 1 94 ? 5.758 8.000 6.561 1.00 97.88 94 ILE A N 1
ATOM 731 C CA . ILE A 1 94 ? 6.448 8.096 5.274 1.00 97.88 94 ILE A CA 1
ATOM 732 C C . ILE A 1 94 ? 7.469 6.965 5.082 1.00 97.88 94 ILE A C 1
ATOM 734 O O . ILE A 1 94 ? 8.281 6.650 5.954 1.00 97.88 94 ILE A O 1
ATOM 738 N N . ILE A 1 95 ? 7.471 6.388 3.879 1.00 97.75 95 ILE A N 1
ATOM 739 C CA . ILE A 1 95 ? 8.449 5.408 3.402 1.00 97.75 95 ILE A CA 1
ATOM 740 C C . ILE A 1 95 ? 9.074 5.940 2.104 1.00 97.75 95 ILE A C 1
ATOM 742 O O . ILE A 1 95 ? 8.562 5.713 1.006 1.00 97.75 95 ILE A O 1
ATOM 746 N N . LYS A 1 96 ? 10.201 6.651 2.234 1.00 95.31 96 LYS A N 1
ATOM 747 C CA . LYS A 1 96 ? 11.012 7.122 1.098 1.00 95.31 96 LYS A CA 1
ATOM 748 C C . LYS A 1 96 ? 11.872 5.974 0.580 1.00 95.31 96 LYS A C 1
ATOM 750 O O . LYS A 1 96 ? 12.869 5.625 1.210 1.00 95.31 96 LYS A O 1
ATOM 755 N N . LEU A 1 97 ? 11.499 5.366 -0.547 1.00 93.38 97 LEU A N 1
ATOM 756 C CA . LEU A 1 97 ? 12.268 4.238 -1.077 1.00 93.38 97 LEU A CA 1
ATOM 757 C C . LEU A 1 97 ? 13.656 4.698 -1.542 1.00 93.38 97 LEU A C 1
ATOM 759 O O . LEU A 1 97 ? 13.744 5.622 -2.357 1.00 93.38 97 LEU A O 1
ATOM 763 N N . PRO A 1 98 ? 14.744 4.074 -1.060 1.00 90.31 98 PRO A N 1
ATOM 764 C CA . PRO A 1 98 ? 16.085 4.459 -1.460 1.00 90.31 98 PRO A CA 1
ATOM 765 C C . PRO A 1 98 ? 16.326 4.085 -2.924 1.00 90.31 98 PRO A C 1
ATOM 767 O O . PRO A 1 98 ? 16.003 2.984 -3.363 1.00 90.31 98 PRO A O 1
ATOM 770 N N . TYR A 1 99 ? 16.925 5.009 -3.673 1.00 85.19 99 TYR A N 1
ATOM 771 C CA . TYR A 1 99 ? 17.392 4.773 -5.043 1.00 85.19 99 TYR A CA 1
ATOM 772 C C . TYR A 1 99 ? 18.917 4.569 -5.111 1.00 85.19 99 TYR A C 1
ATOM 774 O O . TYR A 1 99 ? 19.428 3.988 -6.067 1.00 85.19 99 TYR A O 1
ATOM 782 N N . GLN A 1 100 ? 19.658 5.014 -4.090 1.00 81.50 100 GLN A N 1
ATOM 783 C CA . GLN A 1 100 ? 21.098 4.778 -3.964 1.00 81.50 100 GLN A CA 1
ATOM 784 C C . GLN A 1 100 ? 21.369 3.291 -3.684 1.00 81.50 100 GLN A C 1
ATOM 786 O O . GLN A 1 100 ? 20.662 2.676 -2.890 1.00 81.50 100 GLN A O 1
ATOM 791 N N . GLY A 1 101 ? 22.376 2.697 -4.332 1.00 74.38 101 GLY A N 1
ATOM 792 C CA . GLY A 1 101 ? 22.704 1.271 -4.167 1.00 74.38 101 GLY A CA 1
ATOM 793 C C . GLY A 1 101 ? 21.846 0.312 -5.007 1.00 74.38 101 GLY A C 1
ATOM 794 O O . GLY A 1 101 ? 22.125 -0.889 -5.092 1.00 74.38 101 GLY A O 1
ATOM 795 N N . VAL A 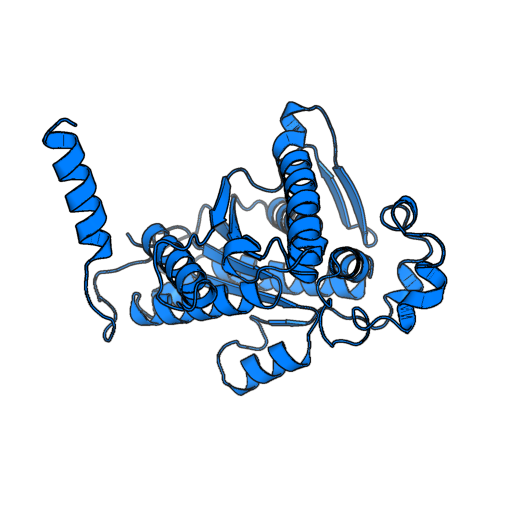1 102 ? 20.781 0.815 -5.642 1.00 80.38 102 VAL A N 1
ATOM 796 C CA . VAL A 1 102 ? 19.893 0.002 -6.484 1.00 80.38 102 VAL A CA 1
ATOM 797 C C . VAL A 1 102 ? 20.621 -0.453 -7.745 1.00 80.38 102 VAL A C 1
ATOM 799 O O . VAL A 1 102 ? 20.496 -1.613 -8.128 1.00 80.38 102 VAL A O 1
ATOM 802 N N . TYR A 1 103 ? 21.443 0.419 -8.343 1.00 74.88 103 TYR A N 1
ATOM 803 C CA . TYR A 1 103 ? 22.220 0.112 -9.548 1.00 74.88 103 TYR A CA 1
ATOM 804 C C . TYR A 1 103 ? 23.181 -1.064 -9.354 1.00 74.88 103 TYR A C 1
ATOM 806 O O . TYR A 1 103 ? 23.386 -1.857 -10.265 1.00 74.88 103 TYR A O 1
ATOM 814 N N . GLU A 1 104 ? 23.791 -1.156 -8.181 1.00 76.25 104 GLU A N 1
ATOM 815 C CA . GLU A 1 104 ? 24.795 -2.160 -7.856 1.00 76.25 104 GLU A CA 1
ATOM 816 C C . GLU A 1 104 ? 24.157 -3.526 -7.564 1.00 76.25 104 GLU A C 1
ATOM 818 O O . GLU A 1 104 ? 24.788 -4.560 -7.777 1.00 76.25 104 GLU A O 1
ATOM 823 N N . SER A 1 105 ? 22.900 -3.537 -7.108 1.00 70.69 105 SER A N 1
ATOM 824 C CA . SER A 1 105 ? 22.197 -4.743 -6.653 1.00 70.69 105 SER A CA 1
ATOM 825 C C . SER A 1 105 ? 21.345 -5.416 -7.736 1.00 70.69 105 SER A C 1
ATOM 827 O O . SER A 1 105 ? 21.321 -6.645 -7.817 1.00 70.69 105 SER A O 1
ATOM 829 N N . PHE A 1 106 ? 20.677 -4.658 -8.613 1.00 77.19 106 PHE A N 1
ATOM 830 C CA . PHE A 1 106 ? 19.769 -5.241 -9.615 1.00 77.19 106 PHE A CA 1
ATOM 831 C C . PHE A 1 106 ? 20.415 -6.027 -10.790 1.00 77.19 106 PHE A C 1
ATOM 833 O O . PHE A 1 106 ? 19.737 -6.927 -11.291 1.00 77.19 106 PHE A O 1
ATOM 840 N N . PRO A 1 107 ? 21.667 -5.778 -11.253 1.00 71.50 107 PRO A N 1
ATOM 841 C CA . PRO A 1 107 ? 22.273 -6.446 -12.417 1.00 71.50 107 PRO A CA 1
ATOM 842 C C . PRO A 1 107 ? 22.274 -7.970 -12.373 1.00 71.50 107 PRO A C 1
ATOM 844 O O . PRO A 1 107 ? 22.262 -8.617 -13.415 1.00 71.50 107 PRO A O 1
ATOM 847 N N . ASN A 1 108 ? 22.300 -8.528 -11.165 1.00 70.38 108 ASN A N 1
ATOM 848 C CA . ASN A 1 108 ? 22.357 -9.964 -10.925 1.00 70.38 108 ASN A CA 1
ATOM 849 C C . ASN A 1 108 ? 21.048 -10.500 -10.337 1.00 70.38 108 ASN A C 1
ATOM 851 O O . ASN A 1 108 ? 21.011 -11.648 -9.906 1.00 70.38 108 ASN A O 1
ATOM 855 N N . ASN A 1 109 ? 19.983 -9.690 -10.285 1.00 75.94 109 ASN A N 1
ATOM 856 C CA . ASN A 1 109 ? 18.714 -10.115 -9.711 1.00 75.94 109 ASN A CA 1
ATOM 857 C C . ASN A 1 109 ? 17.917 -10.934 -10.748 1.00 75.94 109 ASN A C 1
ATOM 859 O O . ASN A 1 109 ? 17.342 -10.346 -11.671 1.00 75.94 109 ASN A O 1
ATOM 863 N N . PRO A 1 110 ? 17.820 -12.270 -10.594 1.00 74.38 110 PRO A N 1
ATOM 864 C CA . PRO A 1 110 ? 17.202 -13.153 -11.587 1.00 74.38 110 PRO A CA 1
ATOM 865 C C . PRO A 1 110 ? 15.691 -12.938 -11.730 1.00 74.38 110 PRO A C 1
ATOM 867 O O . PRO A 1 110 ? 15.064 -13.509 -12.615 1.00 74.38 110 PRO A O 1
ATOM 870 N N . PHE A 1 111 ? 15.091 -12.132 -10.855 1.00 74.56 111 PHE A N 1
ATOM 871 C CA . PHE A 1 111 ? 13.665 -11.841 -10.853 1.00 74.56 111 PHE A CA 1
ATOM 872 C C . PHE A 1 111 ? 13.298 -10.620 -11.696 1.00 74.56 111 PHE A C 1
ATOM 874 O O . PHE A 1 111 ? 12.151 -10.460 -12.107 1.00 74.56 111 PHE A O 1
ATOM 881 N N . VAL A 1 112 ? 14.274 -9.751 -11.954 1.00 78.88 112 VAL A N 1
ATOM 882 C CA . VAL A 1 112 ? 14.095 -8.537 -12.750 1.00 78.88 112 VAL A CA 1
ATOM 883 C C . VAL A 1 112 ? 14.767 -8.684 -14.102 1.00 78.88 112 VAL A C 1
ATOM 885 O O . VAL A 1 112 ? 14.156 -8.353 -15.117 1.00 78.88 112 VAL A O 1
ATOM 888 N N . THR A 1 113 ? 16.002 -9.190 -14.129 1.00 78.44 113 THR A N 1
ATOM 889 C CA . THR A 1 113 ? 16.837 -9.212 -15.334 1.00 78.44 113 THR A CA 1
ATOM 890 C C . THR A 1 113 ? 16.191 -9.886 -16.549 1.00 78.44 113 THR A C 1
ATOM 892 O O . THR A 1 113 ? 16.336 -9.323 -17.634 1.00 78.44 113 THR A O 1
ATOM 895 N N . PRO A 1 114 ? 15.402 -10.979 -16.434 1.00 80.19 114 PRO A N 1
ATOM 896 C CA . PRO A 1 114 ? 14.780 -11.607 -17.604 1.00 80.19 114 PRO A CA 1
ATOM 897 C C . PRO A 1 114 ? 13.686 -10.759 -18.264 1.00 80.19 114 PRO A C 1
ATOM 899 O O . PRO A 1 114 ? 13.302 -11.028 -19.398 1.00 80.19 114 PRO A O 1
ATOM 902 N N . PHE A 1 115 ? 13.160 -9.757 -17.556 1.00 76.69 115 PHE A N 1
ATOM 903 C CA . PHE A 1 115 ? 12.060 -8.907 -18.018 1.00 76.69 115 PHE A CA 1
ATOM 904 C C . PHE A 1 115 ? 12.531 -7.515 -18.449 1.00 76.69 115 PHE A C 1
ATOM 906 O O . PHE A 1 115 ? 11.709 -6.662 -18.791 1.00 76.69 115 PHE A O 1
ATOM 913 N N . LEU A 1 116 ? 13.843 -7.262 -18.414 1.00 79.31 116 LEU A N 1
ATOM 914 C CA . LEU A 1 116 ? 14.410 -5.992 -18.836 1.00 79.31 116 LEU A CA 1
ATOM 915 C C . LEU A 1 116 ? 14.409 -5.888 -20.366 1.00 79.31 116 LEU A C 1
ATOM 917 O O . LEU A 1 116 ? 14.884 -6.802 -21.040 1.00 79.31 116 LEU A O 1
ATOM 921 N N . PRO A 1 117 ? 13.946 -4.760 -20.931 1.00 80.12 117 PRO A N 1
ATOM 922 C CA . PRO A 1 117 ? 14.196 -4.452 -22.330 1.00 80.12 117 PRO A CA 1
ATOM 923 C C . PRO A 1 117 ? 15.699 -4.438 -22.633 1.00 80.12 117 PRO A C 1
ATOM 925 O O . PRO A 1 117 ? 16.519 -4.088 -21.777 1.00 80.12 117 PRO A O 1
ATOM 928 N N . GLU A 1 118 ? 16.060 -4.758 -23.872 1.00 79.44 118 GLU A N 1
ATOM 929 C CA . GLU A 1 118 ? 17.446 -4.677 -24.332 1.00 79.44 118 GLU A CA 1
ATOM 930 C C . GLU A 1 118 ? 18.030 -3.273 -24.073 1.00 79.44 118 GLU A C 1
ATOM 932 O O . GLU A 1 118 ? 17.366 -2.254 -24.269 1.00 79.44 118 GLU A O 1
ATOM 937 N N . GLY A 1 119 ? 19.257 -3.210 -23.545 1.00 77.50 119 GLY A N 1
ATOM 938 C CA . GLY A 1 119 ? 19.926 -1.947 -23.202 1.00 77.50 119 GLY A CA 1
ATOM 939 C C . GLY A 1 119 ? 19.375 -1.211 -21.968 1.00 77.50 119 GLY A C 1
ATOM 940 O O . GLY A 1 119 ? 19.935 -0.186 -21.566 1.00 77.50 119 GLY A O 1
ATOM 941 N N . PHE A 1 120 ? 18.322 -1.716 -21.308 1.00 80.88 120 PHE A N 1
ATOM 942 C CA . PHE A 1 120 ? 17.759 -1.074 -20.113 1.00 80.88 120 PHE A CA 1
ATOM 943 C C . PHE A 1 120 ? 18.782 -0.988 -18.974 1.00 80.88 120 PHE A C 1
ATOM 945 O O . PHE A 1 120 ? 18.921 0.059 -18.344 1.00 80.88 120 PHE A O 1
ATOM 952 N N . GLN A 1 121 ? 19.541 -2.063 -18.750 1.00 76.06 121 GLN A N 1
ATOM 953 C CA . GLN A 1 121 ? 20.530 -2.148 -17.675 1.00 76.06 121 GLN A CA 1
ATOM 954 C C . GLN A 1 121 ? 21.634 -1.087 -17.801 1.00 76.06 121 GLN A C 1
ATOM 956 O O . GLN A 1 121 ? 21.990 -0.454 -16.810 1.00 76.06 121 GLN A O 1
ATOM 961 N N . GLY A 1 122 ? 22.134 -0.849 -19.018 1.00 75.38 122 GLY A N 1
ATOM 962 C CA . GLY A 1 122 ? 23.194 0.132 -19.273 1.00 75.38 122 GLY A CA 1
ATOM 963 C C . GLY A 1 122 ? 22.745 1.592 -19.158 1.00 75.38 122 GLY A C 1
ATOM 964 O O . GLY A 1 122 ? 23.589 2.466 -19.017 1.00 75.38 122 GLY A O 1
ATOM 965 N N . THR A 1 123 ? 21.434 1.858 -19.189 1.00 77.94 123 THR A N 1
ATOM 966 C CA . THR A 1 123 ? 20.857 3.220 -19.195 1.00 77.94 123 THR A CA 1
ATOM 967 C C . THR A 1 123 ? 20.131 3.581 -17.903 1.00 77.94 123 THR A C 1
ATOM 969 O O . THR A 1 123 ? 19.566 4.663 -17.783 1.00 77.94 123 THR A O 1
ATOM 972 N N . ILE A 1 124 ? 20.094 2.681 -16.920 1.00 76.44 124 ILE A N 1
ATOM 973 C CA . ILE A 1 124 ? 19.228 2.840 -15.749 1.00 76.44 124 ILE A CA 1
ATOM 974 C C . ILE A 1 124 ? 19.604 4.047 -14.870 1.00 76.44 124 ILE A C 1
ATOM 976 O O . ILE A 1 124 ? 18.709 4.681 -14.320 1.00 76.44 124 ILE A O 1
ATOM 980 N N . LYS A 1 125 ? 20.898 4.400 -14.784 1.00 75.19 125 LYS A N 1
ATOM 981 C CA . LYS A 1 125 ? 21.392 5.558 -14.011 1.00 75.19 125 LYS A CA 1
ATOM 982 C C . LYS A 1 125 ? 20.861 6.885 -14.544 1.00 75.19 125 LYS A C 1
ATOM 984 O O . LYS A 1 125 ? 20.684 7.834 -13.785 1.00 75.19 125 LYS A O 1
ATOM 989 N N . ASP A 1 126 ? 20.575 6.930 -15.839 1.00 78.38 126 ASP A N 1
ATOM 990 C CA . ASP A 1 126 ? 20.127 8.139 -16.518 1.00 78.38 126 ASP A CA 1
ATOM 991 C C . ASP A 1 126 ? 18.601 8.294 -16.474 1.00 78.38 126 ASP A C 1
ATOM 993 O O . ASP A 1 126 ? 18.081 9.361 -16.803 1.00 78.38 126 ASP A O 1
ATOM 997 N N . ARG A 1 127 ? 17.871 7.263 -16.023 1.00 79.50 127 ARG A N 1
ATOM 998 C CA . ARG A 1 127 ? 16.404 7.261 -15.944 1.00 79.50 127 ARG A CA 1
ATOM 999 C C . ARG A 1 127 ? 15.917 7.955 -14.677 1.00 79.50 127 ARG A C 1
ATOM 1001 O O . ARG A 1 127 ? 16.366 7.655 -13.575 1.00 79.50 127 ARG A O 1
ATOM 1008 N N . ASP A 1 128 ? 14.915 8.813 -14.829 1.00 76.62 128 ASP A N 1
ATOM 1009 C CA . ASP A 1 128 ? 14.387 9.648 -13.737 1.00 76.62 128 ASP A CA 1
ATOM 1010 C C . ASP A 1 128 ? 13.810 8.837 -12.567 1.00 76.62 128 ASP A C 1
ATOM 1012 O O . ASP A 1 128 ? 13.951 9.225 -11.410 1.00 76.62 128 ASP A O 1
ATOM 1016 N N . GLY A 1 129 ? 13.295 7.634 -12.851 1.00 75.81 129 GLY A N 1
ATOM 1017 C CA . GLY A 1 129 ? 12.814 6.680 -11.847 1.00 75.81 129 GLY A CA 1
ATOM 1018 C C . GLY A 1 129 ? 13.813 6.320 -10.741 1.00 75.81 129 GLY A C 1
ATOM 1019 O O . GLY A 1 129 ? 13.406 5.842 -9.685 1.00 75.81 129 GLY A O 1
ATOM 1020 N N . PHE A 1 130 ? 15.107 6.558 -10.963 1.00 82.12 130 PHE A N 1
ATOM 1021 C CA . PHE A 1 130 ? 16.186 6.205 -10.041 1.00 82.12 130 PHE A CA 1
ATOM 1022 C C . PHE A 1 130 ? 16.971 7.427 -9.545 1.00 82.12 130 PHE A C 1
ATOM 1024 O O . PHE A 1 130 ? 18.112 7.292 -9.109 1.00 82.12 130 PHE A O 1
ATOM 1031 N N . LYS A 1 131 ? 16.355 8.617 -9.593 1.00 84.25 131 LYS A N 1
ATOM 1032 C CA . LYS A 1 131 ? 16.929 9.887 -9.108 1.00 84.25 131 LYS A CA 1
ATOM 1033 C C . LYS A 1 131 ? 16.161 10.503 -7.932 1.00 84.25 131 LYS A C 1
ATOM 1035 O O . LYS A 1 131 ? 16.434 11.636 -7.556 1.00 84.25 131 LYS A O 1
ATOM 1040 N N . GLY A 1 132 ? 15.182 9.790 -7.372 1.00 78.62 132 GLY A N 1
ATOM 1041 C CA . GLY A 1 132 ? 14.333 10.312 -6.292 1.00 78.62 132 GLY A CA 1
ATOM 1042 C C . GLY A 1 132 ? 13.220 11.264 -6.758 1.00 78.62 132 GLY A C 1
ATOM 1043 O O . GLY A 1 132 ? 12.593 11.921 -5.931 1.00 78.62 132 GLY A O 1
ATOM 1044 N N . THR A 1 133 ? 12.957 11.344 -8.067 1.00 84.81 133 THR A N 1
ATOM 1045 C CA . THR A 1 133 ? 11.959 12.240 -8.688 1.00 84.81 133 THR A CA 1
ATOM 1046 C C . THR A 1 133 ? 10.695 11.495 -9.133 1.00 84.81 133 THR A C 1
ATOM 1048 O O . THR A 1 133 ? 10.013 11.901 -10.071 1.00 84.81 133 THR A O 1
ATOM 1051 N N . GLY A 1 134 ? 10.398 10.360 -8.496 1.00 80.56 134 GLY A N 1
ATOM 1052 C CA . GLY A 1 134 ? 9.248 9.525 -8.834 1.00 80.56 134 GLY A CA 1
ATOM 1053 C C . GLY A 1 134 ? 9.483 8.599 -10.029 1.00 80.56 134 GLY A C 1
ATOM 1054 O O . GLY A 1 134 ? 10.440 8.727 -10.785 1.00 80.56 134 GLY A O 1
ATOM 1055 N N . ALA A 1 135 ? 8.585 7.630 -10.213 1.00 79.94 135 ALA A N 1
ATOM 1056 C CA . ALA A 1 135 ? 8.743 6.563 -11.208 1.00 79.94 135 ALA A CA 1
ATOM 1057 C C . ALA A 1 135 ? 8.378 6.942 -12.657 1.00 79.94 135 ALA A C 1
ATOM 1059 O O . ALA A 1 135 ? 8.441 6.077 -13.531 1.00 79.94 135 ALA A O 1
ATOM 1060 N N . ALA A 1 136 ? 7.950 8.180 -12.931 1.00 83.00 136 ALA A N 1
ATOM 1061 C CA . ALA A 1 136 ? 7.590 8.663 -14.275 1.00 83.00 136 ALA A CA 1
ATOM 1062 C C . ALA A 1 136 ? 6.676 7.695 -15.069 1.00 83.00 136 ALA A C 1
ATOM 1064 O O . ALA A 1 136 ? 6.928 7.376 -16.238 1.00 83.00 136 ALA A O 1
ATOM 1065 N N . ALA A 1 137 ? 5.654 7.143 -14.403 1.00 81.50 137 ALA A N 1
ATOM 1066 C CA . ALA A 1 137 ? 4.760 6.115 -14.951 1.00 81.50 137 ALA A CA 1
ATOM 1067 C C . ALA A 1 137 ? 5.496 4.891 -15.546 1.00 81.50 137 ALA A C 1
ATOM 1069 O O . ALA A 1 137 ? 5.084 4.342 -16.565 1.00 81.50 137 ALA A O 1
ATOM 1070 N N . THR A 1 138 ? 6.618 4.479 -14.952 1.00 85.25 138 THR A N 1
ATOM 1071 C CA . THR A 1 138 ? 7.408 3.314 -15.375 1.00 85.25 138 THR A CA 1
ATOM 1072 C C . THR A 1 138 ? 7.308 2.214 -14.311 1.00 85.25 138 THR A C 1
ATOM 1074 O O . THR A 1 138 ? 8.031 2.279 -13.317 1.00 85.25 138 THR A O 1
ATOM 1077 N N . PRO A 1 139 ? 6.449 1.189 -14.497 1.00 85.75 139 PRO A N 1
ATOM 1078 C CA . PRO A 1 139 ? 6.229 0.126 -13.507 1.00 85.75 139 PRO A CA 1
ATOM 1079 C C . PRO A 1 139 ? 7.512 -0.587 -13.075 1.00 85.75 139 PRO A C 1
ATOM 1081 O O . PRO A 1 139 ? 7.709 -0.932 -11.915 1.00 85.75 139 PRO A O 1
ATOM 1084 N N . LEU A 1 140 ? 8.443 -0.767 -14.009 1.00 85.12 140 LEU A N 1
ATOM 1085 C CA . LEU A 1 140 ? 9.703 -1.445 -13.736 1.00 85.12 140 LEU A CA 1
ATOM 1086 C C . LEU A 1 140 ? 10.535 -0.740 -12.648 1.00 85.12 140 LEU A C 1
ATOM 1088 O O . LEU A 1 140 ? 11.252 -1.405 -11.907 1.00 85.12 140 LEU A O 1
ATOM 1092 N N . THR A 1 141 ? 10.394 0.579 -12.491 1.00 86.94 141 THR A N 1
ATOM 1093 C CA . THR A 1 141 ? 11.044 1.324 -11.408 1.00 86.94 141 THR A CA 1
ATOM 1094 C C . THR A 1 141 ? 10.600 0.832 -10.036 1.00 86.94 141 THR A C 1
ATOM 1096 O O . THR A 1 141 ? 11.456 0.535 -9.208 1.00 86.94 141 THR A O 1
ATOM 1099 N N . GLY A 1 142 ? 9.291 0.681 -9.801 1.00 87.62 142 GLY A N 1
ATOM 1100 C CA . GLY A 1 142 ? 8.777 0.239 -8.502 1.00 87.62 142 GLY A CA 1
ATOM 1101 C C . GLY A 1 142 ? 9.306 -1.138 -8.099 1.00 87.62 142 GLY A C 1
ATOM 1102 O O . GLY A 1 142 ? 9.704 -1.330 -6.952 1.00 87.62 142 GLY A O 1
ATOM 1103 N N . ARG A 1 143 ? 9.393 -2.068 -9.058 1.00 87.81 143 ARG A N 1
ATOM 1104 C CA . ARG A 1 143 ? 9.950 -3.405 -8.814 1.00 87.81 143 ARG A CA 1
ATOM 1105 C C . ARG A 1 143 ? 11.455 -3.373 -8.559 1.00 87.81 143 ARG A C 1
ATOM 1107 O O . ARG A 1 143 ? 11.925 -4.016 -7.629 1.00 87.81 143 ARG A O 1
ATOM 1114 N N . ILE A 1 144 ? 12.210 -2.619 -9.362 1.00 89.06 144 ILE A N 1
ATOM 1115 C CA . ILE A 1 144 ? 13.671 -2.532 -9.228 1.00 89.06 144 ILE A CA 1
ATOM 1116 C C . ILE A 1 144 ? 14.080 -1.895 -7.897 1.00 89.06 144 ILE A C 1
ATOM 1118 O O . ILE A 1 144 ? 15.019 -2.358 -7.265 1.00 89.06 144 ILE A O 1
ATOM 1122 N N . LEU A 1 145 ? 13.378 -0.864 -7.423 1.00 89.31 145 LEU A N 1
ATOM 1123 C CA . LEU A 1 145 ? 13.704 -0.255 -6.127 1.00 89.31 145 LEU A CA 1
ATOM 1124 C C . LEU A 1 145 ? 13.630 -1.279 -4.979 1.00 89.31 145 LEU A C 1
ATOM 1126 O O . LEU A 1 145 ? 14.454 -1.244 -4.064 1.00 89.31 145 LEU A O 1
ATOM 1130 N N . LEU A 1 146 ? 12.704 -2.239 -5.072 1.00 89.50 146 LEU A N 1
ATOM 1131 C CA . LEU A 1 146 ? 12.526 -3.319 -4.101 1.00 89.50 146 LEU A CA 1
ATOM 1132 C C . LEU A 1 146 ? 13.498 -4.501 -4.273 1.00 89.50 146 LEU A C 1
ATOM 1134 O O . LEU A 1 146 ? 13.384 -5.473 -3.532 1.00 89.50 146 LEU A O 1
ATOM 1138 N N . THR A 1 147 ? 14.477 -4.429 -5.183 1.00 83.81 147 THR A N 1
ATOM 1139 C CA . THR A 1 147 ? 15.557 -5.434 -5.256 1.00 83.81 147 THR A CA 1
ATOM 1140 C C . THR A 1 147 ? 16.737 -5.128 -4.343 1.00 83.81 147 THR A C 1
ATOM 1142 O O . THR A 1 147 ? 17.655 -5.940 -4.257 1.00 83.81 147 THR A O 1
ATOM 1145 N N . SER A 1 148 ? 16.770 -3.946 -3.725 1.00 84.75 148 SER A N 1
ATOM 1146 C CA . SER A 1 148 ? 17.863 -3.555 -2.837 1.00 84.75 148 SER A CA 1
ATOM 1147 C C . SER A 1 148 ? 17.568 -3.939 -1.387 1.00 84.75 148 SER A C 1
ATOM 1149 O O . SER A 1 148 ? 16.478 -3.673 -0.871 1.00 84.75 148 SER A O 1
ATOM 1151 N N . ASP A 1 149 ? 18.572 -4.484 -0.694 1.00 85.00 149 ASP A N 1
ATOM 1152 C CA . ASP A 1 149 ? 18.471 -4.816 0.734 1.00 85.00 149 ASP A CA 1
ATOM 1153 C C . ASP A 1 149 ? 18.056 -3.597 1.572 1.00 85.00 149 ASP A C 1
ATOM 1155 O O . ASP A 1 149 ? 17.285 -3.722 2.523 1.00 85.00 149 ASP A O 1
ATOM 1159 N N . GLY A 1 150 ? 18.535 -2.402 1.206 1.00 87.31 150 GLY A N 1
ATOM 1160 C CA . GLY A 1 150 ? 18.185 -1.148 1.875 1.00 87.31 150 GLY A CA 1
ATOM 1161 C C . GLY A 1 150 ? 16.688 -0.842 1.808 1.00 87.31 150 GLY A C 1
ATOM 1162 O O . GLY A 1 150 ? 16.072 -0.573 2.839 1.00 87.31 150 GLY A O 1
ATOM 1163 N N . ALA A 1 151 ? 16.081 -0.940 0.621 1.00 89.88 151 ALA A N 1
ATOM 1164 C CA . ALA A 1 151 ? 14.647 -0.714 0.453 1.00 89.88 151 ALA A CA 1
ATOM 1165 C C . ALA A 1 151 ? 13.811 -1.764 1.194 1.00 89.88 151 ALA A C 1
ATOM 1167 O O . ALA A 1 151 ? 12.856 -1.421 1.894 1.00 89.88 151 ALA A O 1
ATOM 1168 N N . VAL A 1 152 ? 14.193 -3.038 1.083 1.00 90.44 152 VAL A N 1
ATOM 1169 C CA . VAL A 1 152 ? 13.485 -4.153 1.725 1.00 90.44 152 VAL A CA 1
ATOM 1170 C C . VAL A 1 152 ? 13.556 -4.039 3.248 1.00 90.44 152 VAL A C 1
ATOM 1172 O O . VAL A 1 152 ? 12.546 -4.228 3.927 1.00 90.44 152 VAL A O 1
ATOM 1175 N N . ASN A 1 153 ? 14.720 -3.701 3.810 1.00 92.25 153 ASN A N 1
ATOM 1176 C CA . ASN A 1 153 ? 14.880 -3.541 5.254 1.00 92.25 153 ASN A CA 1
ATOM 1177 C C . ASN A 1 153 ? 14.114 -2.329 5.791 1.00 92.25 153 ASN A C 1
ATOM 1179 O O . ASN A 1 153 ? 13.429 -2.474 6.804 1.00 92.25 153 ASN A O 1
ATOM 1183 N N . LEU A 1 154 ? 14.141 -1.191 5.089 1.00 94.06 154 LEU A N 1
ATOM 1184 C CA . LEU A 1 154 ? 13.332 -0.022 5.443 1.00 94.06 154 LEU A CA 1
ATOM 1185 C C . LEU A 1 154 ? 11.836 -0.362 5.456 1.00 94.06 154 LEU A C 1
ATOM 1187 O O . LEU A 1 154 ? 11.127 -0.058 6.417 1.00 94.06 154 LEU A O 1
ATOM 1191 N N . LEU A 1 155 ? 11.353 -1.034 4.407 1.00 95.12 155 LEU A N 1
ATOM 1192 C CA . LEU A 1 155 ? 9.955 -1.443 4.309 1.00 95.12 155 LEU A CA 1
ATOM 1193 C C . LEU A 1 155 ? 9.575 -2.403 5.446 1.00 95.12 155 LEU A C 1
ATOM 1195 O O . LEU A 1 155 ? 8.544 -2.218 6.094 1.00 95.12 155 LEU A O 1
ATOM 1199 N N . LYS A 1 156 ? 10.431 -3.390 5.744 1.00 95.38 156 LYS A N 1
ATOM 1200 C CA . LYS A 1 156 ? 10.236 -4.317 6.868 1.00 95.38 156 LYS A CA 1
ATOM 1201 C C . LYS A 1 156 ? 10.143 -3.587 8.201 1.00 95.38 156 LYS A C 1
ATOM 1203 O O . LYS A 1 156 ? 9.252 -3.895 8.987 1.00 95.38 156 LYS A O 1
ATOM 1208 N N . GLU A 1 157 ? 11.043 -2.646 8.461 1.00 95.69 157 GLU A N 1
ATOM 1209 C CA . GLU A 1 157 ? 11.054 -1.860 9.694 1.00 95.69 157 GLU A CA 1
ATOM 1210 C C . GLU A 1 157 ? 9.756 -1.058 9.850 1.00 95.69 157 GLU A C 1
ATOM 1212 O O . GLU A 1 157 ? 9.071 -1.173 10.869 1.00 95.69 157 GLU A O 1
ATOM 1217 N N . LYS A 1 158 ? 9.361 -0.315 8.809 1.00 96.88 158 LYS A N 1
ATOM 1218 C CA . LYS A 1 158 ? 8.173 0.551 8.839 1.00 96.88 158 LYS A CA 1
ATOM 1219 C C . LYS A 1 158 ? 6.868 -0.238 8.961 1.00 96.88 158 LYS A C 1
ATOM 1221 O O . LYS A 1 158 ? 5.956 0.216 9.659 1.00 96.88 158 LYS A O 1
ATOM 1226 N N . ILE A 1 159 ? 6.791 -1.424 8.349 1.00 97.06 159 ILE A N 1
ATOM 1227 C CA . ILE A 1 159 ? 5.664 -2.352 8.517 1.00 97.06 159 ILE A CA 1
ATOM 1228 C C . ILE A 1 159 ? 5.655 -2.943 9.930 1.00 97.06 159 ILE A C 1
ATOM 1230 O O . ILE A 1 159 ? 4.633 -2.877 10.608 1.00 97.06 159 ILE A O 1
ATOM 1234 N N . LYS A 1 160 ? 6.778 -3.491 10.415 1.00 96.19 160 LYS A N 1
ATOM 1235 C CA . LYS A 1 160 ? 6.845 -4.078 11.766 1.00 96.19 160 LYS A CA 1
ATOM 1236 C C . LYS A 1 160 ? 6.479 -3.049 12.834 1.00 96.19 160 LYS A C 1
ATOM 1238 O O . LYS A 1 160 ? 5.725 -3.369 13.745 1.00 96.19 160 LYS A O 1
ATOM 1243 N N . SER A 1 161 ? 6.950 -1.812 12.687 1.00 96.00 161 SER A N 1
ATOM 1244 C CA . SER A 1 161 ? 6.618 -0.699 13.579 1.00 96.00 161 SER A CA 1
ATOM 1245 C C . SER A 1 161 ? 5.105 -0.449 13.657 1.00 96.00 161 SER A C 1
ATOM 1247 O O . SER A 1 161 ? 4.536 -0.470 14.750 1.00 96.00 161 SER A O 1
ATOM 1249 N N . VAL A 1 162 ? 4.420 -0.294 12.513 1.00 96.50 162 VAL A N 1
ATOM 1250 C CA . VAL A 1 162 ? 2.972 -0.010 12.515 1.00 96.50 162 VAL A CA 1
ATOM 1251 C C . VAL A 1 162 ? 2.142 -1.198 12.983 1.00 96.50 162 VAL A C 1
ATOM 1253 O O . VAL A 1 162 ? 1.186 -1.023 13.731 1.00 96.50 162 VAL A O 1
ATOM 1256 N N . VAL A 1 163 ? 2.533 -2.411 12.594 1.00 95.94 163 VAL A N 1
ATOM 1257 C CA . VAL A 1 163 ? 1.851 -3.642 12.994 1.00 95.94 163 VAL A CA 1
ATOM 1258 C C . VAL A 1 163 ? 1.968 -3.850 14.503 1.00 95.94 163 VAL A C 1
ATOM 1260 O O . VAL A 1 163 ? 0.964 -4.103 15.163 1.00 95.94 163 VAL A O 1
ATOM 1263 N N . ASN A 1 164 ? 3.164 -3.670 15.074 1.00 94.00 164 ASN A N 1
ATOM 1264 C CA . ASN A 1 164 ? 3.372 -3.766 16.518 1.00 94.00 164 ASN A CA 1
ATOM 1265 C C . ASN A 1 164 ? 2.579 -2.706 17.285 1.00 94.00 164 ASN A C 1
ATOM 1267 O O . ASN A 1 164 ? 2.102 -2.985 18.379 1.00 94.00 164 ASN A O 1
ATOM 1271 N N . MET A 1 165 ? 2.441 -1.500 16.729 1.00 93.44 165 MET A N 1
ATOM 1272 C CA . MET A 1 165 ? 1.622 -0.444 17.322 1.00 93.44 165 MET A CA 1
ATOM 1273 C C . MET A 1 165 ? 0.138 -0.835 17.338 1.00 93.44 165 MET A C 1
ATOM 1275 O O . MET A 1 165 ? -0.479 -0.792 18.401 1.00 93.44 165 MET A O 1
ATOM 1279 N N . LEU A 1 166 ? -0.405 -1.278 16.199 1.00 94.75 166 LEU A N 1
ATOM 1280 C CA . LEU A 1 166 ? -1.831 -1.586 16.049 1.00 94.75 166 LEU A CA 1
ATOM 1281 C C . LEU A 1 166 ? -2.264 -2.863 16.767 1.00 94.75 166 LEU A C 1
ATOM 1283 O O . LEU A 1 166 ? -3.395 -2.938 17.227 1.00 94.75 166 LEU A O 1
ATOM 1287 N N . MET A 1 167 ? -1.387 -3.864 16.862 1.00 93.94 167 MET A N 1
ATOM 1288 C CA . MET A 1 167 ? -1.718 -5.173 17.438 1.00 93.94 167 MET A CA 1
ATOM 1289 C C . MET A 1 167 ? -1.355 -5.296 18.920 1.00 93.94 167 MET A C 1
ATOM 1291 O O . MET A 1 167 ? -1.587 -6.338 19.536 1.00 93.94 167 MET A O 1
ATOM 1295 N N . LYS A 1 168 ? -0.784 -4.246 19.523 1.00 90.38 168 LYS A N 1
ATOM 1296 C CA . LYS A 1 168 ? -0.495 -4.226 20.957 1.00 90.38 168 LYS A CA 1
ATOM 1297 C C . LYS A 1 168 ? -1.807 -4.168 21.754 1.00 90.38 168 LYS A C 1
ATOM 1299 O O . LYS A 1 168 ? -2.662 -3.341 21.433 1.00 90.38 168 LYS A O 1
ATOM 1304 N N . PRO A 1 169 ? -1.951 -4.961 22.835 1.00 84.69 169 PRO A N 1
ATOM 1305 C CA . PRO A 1 169 ? -3.076 -4.820 23.751 1.00 84.69 169 PRO A CA 1
ATOM 1306 C C . PRO A 1 169 ? -3.229 -3.375 24.232 1.00 84.69 169 PRO A C 1
ATOM 1308 O O . PRO A 1 169 ? -2.256 -2.740 24.652 1.00 84.69 169 PRO A O 1
ATOM 1311 N N . ASN A 1 170 ? -4.453 -2.863 24.176 1.00 80.69 170 ASN A N 1
ATOM 1312 C CA . ASN A 1 170 ? -4.792 -1.502 24.569 1.00 80.69 170 ASN A CA 1
ATOM 1313 C C . ASN A 1 170 ? -6.052 -1.493 25.456 1.00 80.69 170 ASN A C 1
ATOM 1315 O O . ASN A 1 170 ? -6.584 -2.542 25.823 1.00 80.69 170 ASN A O 1
ATOM 1319 N N . ALA A 1 171 ? -6.521 -0.302 25.836 1.00 73.38 171 ALA A N 1
ATOM 1320 C CA . ALA A 1 171 ? -7.684 -0.144 26.714 1.00 73.38 171 ALA A CA 1
ATOM 1321 C C . ALA A 1 171 ? -9.000 -0.685 26.110 1.00 73.38 171 ALA A C 1
ATOM 1323 O O . ALA A 1 171 ? -9.960 -0.895 26.847 1.00 73.38 171 ALA A O 1
ATOM 1324 N N . LEU A 1 172 ? -9.042 -0.915 24.794 1.00 72.25 172 LEU A N 1
ATOM 1325 C CA . LEU A 1 172 ? -10.185 -1.458 24.057 1.00 72.25 172 LEU A CA 1
ATOM 1326 C C . LEU A 1 172 ? -10.097 -2.984 23.873 1.00 72.25 172 LEU A C 1
ATOM 1328 O O . LEU A 1 172 ? -11.071 -3.595 23.440 1.00 72.25 172 LEU A O 1
ATOM 1332 N N . GLY A 1 173 ? -8.970 -3.610 24.235 1.00 73.88 173 GLY A N 1
ATOM 1333 C CA . GLY A 1 173 ? -8.773 -5.058 24.199 1.00 73.88 173 GLY A CA 1
ATOM 1334 C C . GLY A 1 173 ? -7.479 -5.485 23.505 1.00 73.88 173 GLY A C 1
ATOM 1335 O O . GLY A 1 173 ? -6.558 -4.697 23.300 1.00 73.88 173 GLY A O 1
ATOM 1336 N N . THR A 1 174 ? -7.400 -6.774 23.168 1.00 81.94 174 THR A N 1
ATOM 1337 C CA . THR A 1 174 ? -6.325 -7.330 22.333 1.00 81.94 174 THR A CA 1
ATOM 1338 C C . THR A 1 174 ? -6.883 -7.574 20.934 1.00 81.94 174 THR A C 1
ATOM 1340 O O . THR A 1 174 ? -7.785 -8.405 20.808 1.00 81.94 174 THR A O 1
ATOM 1343 N N . PRO A 1 175 ? -6.391 -6.874 19.900 1.00 86.62 175 PRO A N 1
ATOM 1344 C CA . PRO A 1 175 ? -6.853 -7.083 18.534 1.00 86.62 175 PRO A CA 1
ATOM 1345 C C . PRO A 1 175 ? -6.623 -8.522 18.067 1.00 86.62 175 PRO A C 1
ATOM 1347 O O . PRO A 1 175 ? -5.516 -9.049 18.172 1.00 86.62 175 PRO A O 1
ATOM 1350 N N . SER A 1 176 ? -7.665 -9.158 17.535 1.00 87.75 176 SER A N 1
ATOM 1351 C CA . SER A 1 176 ? -7.597 -10.514 16.975 1.00 87.75 176 SER A CA 1
ATOM 1352 C C . SER A 1 176 ? -7.054 -10.546 15.552 1.00 87.75 176 SER A C 1
ATOM 1354 O O . SER A 1 176 ? -6.490 -11.559 15.138 1.00 87.75 176 SER A O 1
ATOM 1356 N N . ARG A 1 177 ? -7.242 -9.458 14.801 1.00 93.62 177 ARG A N 1
ATOM 1357 C CA . ARG A 1 177 ? -6.995 -9.378 13.362 1.00 93.62 177 ARG A CA 1
ATOM 1358 C C . ARG A 1 177 ? -6.620 -7.957 12.950 1.00 93.62 177 ARG A C 1
ATOM 1360 O O . ARG A 1 177 ? -7.070 -7.006 13.578 1.00 93.62 177 ARG A O 1
ATOM 1367 N N . LEU A 1 178 ? -5.834 -7.822 11.884 1.00 96.44 178 LEU A N 1
ATOM 1368 C CA . LEU A 1 178 ? -5.520 -6.551 11.229 1.00 96.44 178 LEU A CA 1
ATOM 1369 C C . LEU A 1 178 ? -6.141 -6.483 9.826 1.00 96.44 178 LEU A C 1
ATOM 1371 O O . LEU A 1 178 ? -5.855 -7.331 8.979 1.00 96.44 178 LEU A O 1
ATOM 1375 N N . HIS A 1 179 ? -6.920 -5.443 9.537 1.00 96.50 179 HIS A N 1
ATOM 1376 C CA . HIS A 1 179 ? -7.385 -5.164 8.178 1.00 96.50 179 HIS A CA 1
ATOM 1377 C C . HIS A 1 179 ? -6.397 -4.255 7.451 1.00 96.50 179 HIS A C 1
ATOM 1379 O O . HIS A 1 179 ? -6.051 -3.180 7.931 1.00 96.50 179 HIS A O 1
ATOM 1385 N N . ILE A 1 180 ? -5.943 -4.655 6.270 1.00 98.31 180 ILE A N 1
ATOM 1386 C CA . ILE A 1 180 ? -4.964 -3.896 5.490 1.00 98.31 180 ILE A CA 1
ATOM 1387 C C . ILE A 1 180 ? -5.610 -3.480 4.178 1.00 98.31 180 ILE A C 1
ATOM 1389 O O . ILE A 1 180 ? -6.125 -4.311 3.428 1.00 98.31 180 ILE A O 1
ATOM 1393 N N . VAL A 1 181 ? -5.565 -2.185 3.888 1.00 98.19 181 VAL A N 1
ATOM 1394 C CA . VAL A 1 181 ? -6.123 -1.616 2.664 1.00 98.19 181 VAL A CA 1
ATOM 1395 C C . VAL A 1 181 ? -5.011 -0.929 1.891 1.00 98.19 181 VAL A C 1
ATOM 1397 O O . VAL A 1 181 ? -4.506 0.120 2.294 1.00 98.19 181 VAL A O 1
ATOM 1400 N N . PHE A 1 182 ? -4.641 -1.517 0.759 1.00 98.50 182 PHE A N 1
ATOM 1401 C CA . PHE A 1 182 ? -3.760 -0.874 -0.204 1.00 98.50 182 PHE A CA 1
ATOM 1402 C C . PHE A 1 182 ? -4.549 0.159 -1.008 1.00 98.50 182 PHE A C 1
ATOM 1404 O O . PHE A 1 182 ? -5.644 -0.135 -1.491 1.00 98.50 182 PHE A O 1
ATOM 1411 N N . VAL A 1 183 ? -3.990 1.357 -1.166 1.00 98.06 183 VAL A N 1
ATOM 1412 C CA . VAL A 1 183 ? -4.562 2.414 -2.011 1.00 98.06 183 VAL A CA 1
ATOM 1413 C C . VAL A 1 183 ? -3.503 2.910 -2.989 1.00 98.06 183 VAL A C 1
ATOM 1415 O O . VAL A 1 183 ? -2.399 3.281 -2.591 1.00 98.06 183 VAL A O 1
ATOM 1418 N N . LEU A 1 184 ? -3.799 2.857 -4.285 1.00 96.50 184 LEU A N 1
ATOM 1419 C CA . LEU A 1 184 ? -2.852 3.227 -5.339 1.00 96.50 184 LEU A CA 1
ATOM 1420 C C . LEU A 1 184 ? -3.557 3.526 -6.666 1.00 96.50 184 LEU A C 1
ATOM 1422 O O . LEU A 1 184 ? -4.769 3.385 -6.796 1.00 96.50 184 LEU A O 1
ATOM 1426 N N . SER A 1 185 ? -2.774 3.898 -7.676 1.00 92.81 185 SER A N 1
ATOM 1427 C CA . SER A 1 185 ? -3.194 3.893 -9.078 1.00 92.81 185 SER A CA 1
ATOM 1428 C C . SER A 1 185 ? -2.551 2.719 -9.816 1.00 92.81 185 SER A C 1
ATOM 1430 O O . SER A 1 185 ? -1.355 2.456 -9.656 1.00 92.81 185 SER A O 1
ATOM 1432 N N . PHE A 1 186 ? -3.330 2.029 -10.653 1.00 91.75 186 PHE A N 1
ATOM 1433 C CA . PHE A 1 186 ? -2.817 1.007 -11.575 1.00 91.75 186 PHE A CA 1
ATOM 1434 C C . PHE A 1 186 ? -2.278 1.607 -12.887 1.00 91.75 186 PHE A C 1
ATOM 1436 O O . PHE A 1 186 ? -1.836 0.869 -13.759 1.00 91.75 186 PHE A O 1
ATOM 1443 N N . ALA A 1 187 ? -2.276 2.931 -13.032 1.00 86.38 187 ALA A N 1
ATOM 1444 C CA . ALA A 1 187 ? -1.659 3.630 -14.159 1.00 86.38 187 ALA A CA 1
ATOM 1445 C C . ALA A 1 187 ? -0.241 4.151 -13.847 1.00 86.38 187 ALA A C 1
ATOM 1447 O O . ALA A 1 187 ? 0.611 4.231 -14.739 1.00 86.38 187 ALA A O 1
ATOM 1448 N N . GLY A 1 188 ? 0.018 4.487 -12.576 1.00 85.38 188 GLY A N 1
ATOM 1449 C CA . GLY A 1 188 ? 1.281 5.073 -12.116 1.00 85.38 188 GLY A CA 1
ATOM 1450 C C . GLY A 1 188 ? 2.466 4.104 -12.164 1.00 85.38 188 GLY A C 1
ATOM 1451 O O . GLY A 1 188 ? 2.300 2.918 -12.401 1.00 85.38 188 GLY A O 1
ATOM 1452 N N . GLY A 1 189 ? 3.689 4.583 -11.924 1.00 87.44 189 GLY A N 1
ATOM 1453 C CA . GLY A 1 189 ? 4.895 3.735 -11.984 1.00 87.44 189 GLY A CA 1
ATOM 1454 C C . GLY A 1 189 ? 5.221 3.009 -10.675 1.00 87.44 189 GLY A C 1
ATOM 1455 O O . GLY A 1 189 ? 5.677 1.871 -10.690 1.00 87.44 189 GLY A O 1
ATOM 1456 N N . MET A 1 190 ? 4.968 3.652 -9.532 1.00 92.00 190 MET A N 1
ATOM 1457 C CA . MET A 1 190 ? 5.269 3.058 -8.228 1.00 92.00 190 MET A CA 1
ATOM 1458 C C . MET A 1 190 ? 4.256 1.985 -7.848 1.00 92.00 190 MET A C 1
ATOM 1460 O O . MET A 1 190 ? 4.633 0.827 -7.711 1.00 92.00 190 MET A O 1
ATOM 1464 N N . GLY A 1 191 ? 2.971 2.350 -7.764 1.00 89.25 191 GLY A N 1
ATOM 1465 C CA . GLY A 1 191 ? 1.898 1.426 -7.385 1.00 89.25 191 GLY A CA 1
ATOM 1466 C C . GLY A 1 191 ? 1.888 0.143 -8.215 1.00 89.25 191 GLY A C 1
ATOM 1467 O O . GLY A 1 191 ? 1.900 -0.955 -7.670 1.00 89.25 191 GLY A O 1
ATOM 1468 N N . THR A 1 192 ? 1.943 0.278 -9.537 1.00 88.88 192 THR A N 1
ATOM 1469 C CA . THR A 1 192 ? 1.950 -0.856 -10.472 1.00 88.88 192 THR A CA 1
ATOM 1470 C C . THR A 1 192 ? 3.159 -1.770 -10.312 1.00 88.88 192 THR A C 1
ATOM 1472 O O . THR A 1 192 ? 3.024 -2.991 -10.380 1.00 88.88 192 THR A O 1
ATOM 1475 N N . GLY A 1 193 ? 4.334 -1.174 -10.119 1.00 90.38 193 GLY A N 1
ATOM 1476 C CA . GLY A 1 193 ? 5.608 -1.866 -10.050 1.00 90.38 193 GLY A CA 1
ATOM 1477 C C . GLY A 1 193 ? 5.828 -2.616 -8.755 1.00 90.38 193 GLY A C 1
ATOM 1478 O O . GLY A 1 193 ? 6.423 -3.688 -8.765 1.00 90.38 193 GLY A O 1
ATOM 1479 N N . SER A 1 194 ? 5.359 -2.045 -7.647 1.00 93.88 194 SER A N 1
ATOM 1480 C CA . SER A 1 194 ? 5.714 -2.515 -6.314 1.00 93.88 194 SER A CA 1
ATOM 1481 C C . SER A 1 194 ? 4.597 -3.268 -5.599 1.00 93.88 194 SER A C 1
ATOM 1483 O O . SER A 1 194 ? 4.885 -3.882 -4.577 1.00 93.88 194 SER A O 1
ATOM 1485 N N . ILE A 1 195 ? 3.340 -3.235 -6.069 1.00 95.62 195 ILE A N 1
ATOM 1486 C CA . ILE A 1 195 ? 2.200 -3.791 -5.314 1.00 95.62 195 ILE A CA 1
ATOM 1487 C C . ILE A 1 195 ? 2.372 -5.276 -4.978 1.00 95.62 195 ILE A C 1
ATOM 1489 O O . ILE A 1 195 ? 2.238 -5.643 -3.818 1.00 95.62 195 ILE A O 1
ATOM 1493 N N . VAL A 1 196 ? 2.737 -6.117 -5.952 1.00 94.62 196 VAL A N 1
ATOM 1494 C CA . VAL A 1 196 ? 2.922 -7.566 -5.734 1.00 94.62 196 VAL A CA 1
ATOM 1495 C C . VAL A 1 196 ? 3.976 -7.814 -4.658 1.00 94.62 196 VAL A C 1
ATOM 1497 O O . VAL A 1 196 ? 3.731 -8.527 -3.685 1.00 94.62 196 VAL A O 1
ATOM 1500 N N . ASP A 1 197 ? 5.131 -7.176 -4.823 1.00 94.06 197 ASP A N 1
ATOM 1501 C CA . ASP A 1 197 ? 6.285 -7.358 -3.955 1.00 94.06 197 ASP A CA 1
ATOM 1502 C C . ASP A 1 197 ? 6.002 -6.833 -2.535 1.00 94.06 197 ASP A C 1
ATOM 1504 O O . ASP A 1 197 ? 6.196 -7.536 -1.542 1.00 94.06 197 ASP A O 1
ATOM 1508 N N . THR A 1 198 ? 5.419 -5.635 -2.435 1.00 96.44 198 THR A N 1
ATOM 1509 C CA . THR A 1 198 ? 5.009 -5.006 -1.167 1.00 96.44 198 THR A CA 1
ATOM 1510 C C . THR A 1 198 ? 4.008 -5.875 -0.414 1.00 96.44 198 THR A C 1
ATOM 1512 O O . THR A 1 198 ? 4.145 -6.077 0.794 1.00 96.44 198 THR A O 1
ATOM 1515 N N . THR A 1 199 ? 3.011 -6.420 -1.114 1.00 96.62 199 THR A N 1
ATOM 1516 C CA . THR A 1 199 ? 2.000 -7.283 -0.507 1.00 96.62 199 THR A CA 1
ATOM 1517 C C . THR A 1 199 ? 2.619 -8.570 0.032 1.00 96.62 199 THR A C 1
ATOM 1519 O O . THR A 1 199 ? 2.336 -8.948 1.167 1.00 96.62 199 THR A O 1
ATOM 1522 N N . TYR A 1 200 ? 3.514 -9.221 -0.712 1.00 96.19 200 TYR A N 1
ATOM 1523 C CA . TYR A 1 200 ? 4.173 -10.433 -0.225 1.00 96.19 200 TYR A CA 1
ATOM 1524 C C . TYR A 1 200 ? 5.150 -10.178 0.928 1.00 96.19 200 TYR A C 1
ATOM 1526 O O . TYR A 1 200 ? 5.191 -10.972 1.870 1.00 96.19 200 TYR A O 1
ATOM 1534 N N . ILE A 1 201 ? 5.880 -9.059 0.914 1.00 95.75 201 ILE A N 1
ATOM 1535 C CA . ILE A 1 201 ? 6.713 -8.631 2.049 1.00 95.75 201 ILE A CA 1
ATOM 1536 C C . ILE A 1 201 ? 5.837 -8.406 3.292 1.00 95.75 201 ILE A C 1
ATOM 1538 O O . ILE A 1 201 ? 6.156 -8.922 4.365 1.00 95.75 201 ILE A O 1
ATOM 1542 N N . MET A 1 202 ? 4.707 -7.702 3.148 1.00 97.12 202 MET A N 1
ATOM 1543 C CA . MET A 1 202 ? 3.730 -7.477 4.220 1.00 97.12 202 MET A CA 1
ATOM 1544 C C . MET A 1 202 ? 3.213 -8.803 4.795 1.00 97.12 202 MET A C 1
ATOM 1546 O O . MET A 1 202 ? 3.276 -9.015 6.005 1.00 97.12 202 MET A O 1
ATOM 1550 N N . LYS A 1 203 ? 2.764 -9.730 3.940 1.00 95.69 203 LYS A N 1
ATOM 1551 C CA . LYS A 1 203 ? 2.285 -11.056 4.367 1.00 95.69 203 LYS A CA 1
ATOM 1552 C C . LYS A 1 203 ? 3.335 -11.828 5.137 1.00 95.69 203 LYS A C 1
ATOM 1554 O O . LYS A 1 203 ? 3.041 -12.362 6.202 1.00 95.69 203 LYS A O 1
ATOM 1559 N N . ARG A 1 204 ? 4.566 -11.851 4.626 1.00 95.50 204 ARG A N 1
ATOM 1560 C CA . ARG A 1 204 ? 5.671 -12.548 5.278 1.00 95.50 204 ARG A CA 1
ATOM 1561 C C . ARG A 1 204 ? 5.915 -12.015 6.689 1.00 95.50 204 ARG A C 1
ATOM 1563 O O . ARG A 1 204 ? 6.108 -12.808 7.604 1.00 95.50 204 ARG A O 1
ATOM 1570 N N . ILE A 1 205 ? 5.858 -10.697 6.877 1.00 95.44 205 ILE A N 1
ATOM 1571 C CA . ILE A 1 205 ? 5.999 -10.068 8.196 1.00 95.44 205 ILE A CA 1
ATOM 1572 C C . ILE A 1 205 ? 4.848 -10.468 9.128 1.00 95.44 205 ILE A C 1
ATOM 1574 O O . ILE A 1 205 ? 5.096 -10.844 10.269 1.00 95.44 205 ILE A O 1
ATOM 1578 N N . LEU A 1 206 ? 3.602 -10.431 8.652 1.00 95.19 206 LEU A N 1
ATOM 1579 C CA . LEU A 1 206 ? 2.431 -10.788 9.463 1.00 95.19 206 LEU A CA 1
ATOM 1580 C C . LEU A 1 206 ? 2.437 -12.266 9.868 1.00 95.19 206 LEU A C 1
ATOM 1582 O O . LEU A 1 206 ? 2.104 -12.592 11.007 1.00 95.19 206 LEU A O 1
ATOM 1586 N N . GLN A 1 207 ? 2.875 -13.144 8.961 1.00 93.62 207 GLN A N 1
ATOM 1587 C CA . GLN A 1 207 ? 3.072 -14.571 9.222 1.00 93.62 207 GLN A CA 1
ATOM 1588 C C . GLN A 1 207 ? 4.166 -14.806 10.273 1.00 93.62 207 GLN A C 1
ATOM 1590 O O . GLN A 1 207 ? 3.949 -15.577 11.202 1.00 93.62 207 GLN A O 1
ATOM 1595 N N . GLU A 1 208 ? 5.315 -14.122 10.181 1.00 93.06 208 GLU A N 1
ATOM 1596 C CA . GLU A 1 208 ? 6.371 -14.176 11.212 1.00 93.06 208 GLU A CA 1
ATOM 1597 C C . GLU A 1 208 ? 5.865 -13.728 12.592 1.00 93.06 208 GLU A C 1
ATOM 1599 O O . GLU A 1 208 ? 6.341 -14.214 13.617 1.00 93.06 208 GLU A O 1
ATOM 1604 N N . SER A 1 209 ? 4.896 -12.814 12.615 1.00 90.00 209 SER A N 1
ATOM 1605 C CA . SER A 1 209 ? 4.286 -12.279 13.831 1.00 90.00 209 SER A CA 1
ATOM 1606 C C . SER A 1 209 ? 3.041 -13.044 14.305 1.00 90.00 209 SER A C 1
ATOM 1608 O O . SER A 1 209 ? 2.473 -12.662 15.324 1.00 90.00 209 SER A O 1
ATOM 1610 N N . ASN A 1 210 ? 2.619 -14.115 13.617 1.00 91.38 210 ASN A N 1
ATOM 1611 C CA . ASN A 1 210 ? 1.391 -14.879 13.905 1.00 91.38 210 ASN A CA 1
ATOM 1612 C C . ASN A 1 210 ? 0.115 -14.017 13.997 1.00 91.38 210 ASN A C 1
ATOM 1614 O O . ASN A 1 210 ? -0.791 -14.305 14.780 1.00 91.38 210 ASN A O 1
ATOM 1618 N N . ILE A 1 211 ? 0.039 -12.950 13.202 1.00 92.75 211 ILE A N 1
ATOM 1619 C CA . ILE A 1 211 ? -1.109 -12.039 13.179 1.00 92.75 211 ILE A CA 1
ATOM 1620 C C . ILE A 1 211 ? -2.110 -12.522 12.133 1.00 92.75 211 ILE A C 1
ATOM 1622 O O . ILE A 1 211 ? -1.731 -12.801 10.999 1.00 92.75 211 ILE A O 1
ATOM 1626 N N . GLN A 1 212 ? -3.391 -12.601 12.498 1.00 93.88 212 GLN A N 1
ATOM 1627 C CA . GLN A 1 212 ? -4.464 -12.799 11.521 1.00 93.88 212 GLN A CA 1
ATOM 1628 C C . GLN A 1 212 ? -4.689 -11.500 10.750 1.00 93.88 212 GLN A C 1
ATOM 1630 O O . GLN A 1 212 ? -4.655 -10.416 11.334 1.00 93.88 212 GLN A O 1
ATOM 1635 N N . TYR A 1 213 ? -4.937 -11.588 9.447 1.00 94.62 213 TYR A N 1
ATOM 1636 C CA . TYR A 1 213 ? -5.107 -10.401 8.619 1.00 94.62 213 TYR A CA 1
ATOM 1637 C C . TYR A 1 213 ? -6.055 -10.632 7.449 1.00 94.62 213 TYR A C 1
ATOM 1639 O O . TYR A 1 213 ? -6.178 -11.749 6.953 1.00 94.62 213 TYR A O 1
ATOM 1647 N N . ASP A 1 214 ? -6.646 -9.540 6.966 1.00 93.06 214 ASP A N 1
ATOM 1648 C CA . ASP A 1 214 ? -7.289 -9.470 5.654 1.00 93.06 214 ASP A CA 1
ATOM 1649 C C . ASP A 1 214 ? -6.639 -8.360 4.833 1.00 93.06 214 ASP A C 1
ATOM 1651 O O . ASP A 1 214 ? -6.245 -7.324 5.372 1.00 93.06 214 ASP A O 1
ATOM 1655 N N . MET A 1 215 ? -6.546 -8.558 3.519 1.00 93.88 215 MET A N 1
ATOM 1656 C CA . MET A 1 215 ? -6.004 -7.559 2.599 1.00 93.88 215 MET A CA 1
ATOM 1657 C C . MET A 1 215 ? -7.008 -7.243 1.497 1.00 93.88 215 MET A C 1
ATOM 1659 O O . MET A 1 215 ? -7.520 -8.149 0.832 1.00 93.88 215 MET A O 1
ATOM 1663 N N . ALA A 1 216 ? -7.234 -5.953 1.274 1.00 95.25 216 ALA A N 1
ATOM 1664 C CA . ALA A 1 216 ? -7.993 -5.425 0.151 1.00 95.25 216 ALA A CA 1
ATOM 1665 C C . ALA A 1 216 ? -7.184 -4.350 -0.582 1.00 95.25 216 ALA A C 1
ATOM 1667 O O . ALA A 1 216 ? -6.263 -3.749 -0.024 1.00 95.25 216 ALA A O 1
ATOM 1668 N N . CYS A 1 217 ? -7.541 -4.093 -1.835 1.00 96.50 217 CYS A N 1
ATOM 1669 C CA . CYS A 1 217 ? -6.907 -3.074 -2.659 1.00 96.50 217 CYS A CA 1
ATOM 1670 C C . CYS A 1 217 ? -7.964 -2.178 -3.308 1.00 96.50 217 CYS A C 1
ATOM 1672 O O . CYS A 1 217 ? -8.894 -2.684 -3.932 1.00 96.50 217 CYS A O 1
ATOM 1674 N N . TYR A 1 218 ? -7.807 -0.861 -3.186 1.00 96.38 218 TYR A N 1
ATOM 1675 C CA . TYR A 1 218 ? -8.496 0.125 -4.014 1.00 96.38 218 TYR A CA 1
ATOM 1676 C C . TYR A 1 218 ? -7.500 0.689 -5.024 1.00 96.38 218 TYR A C 1
ATOM 1678 O O . TYR A 1 218 ? -6.485 1.283 -4.651 1.00 96.38 218 TYR A O 1
ATOM 1686 N N . ALA A 1 219 ? -7.803 0.509 -6.305 1.00 94.75 219 ALA A N 1
ATOM 1687 C CA . ALA A 1 219 ? -6.955 0.943 -7.399 1.00 94.75 219 ALA A CA 1
ATOM 1688 C C . ALA A 1 219 ? -7.694 1.930 -8.300 1.00 94.75 219 ALA A C 1
ATOM 1690 O O . ALA A 1 219 ? -8.720 1.590 -8.897 1.00 94.75 219 ALA A O 1
ATOM 1691 N N . LEU A 1 220 ? -7.145 3.138 -8.434 1.00 92.62 220 LEU A N 1
ATOM 1692 C CA . LEU A 1 220 ? -7.601 4.076 -9.453 1.00 92.62 220 LEU A CA 1
ATOM 1693 C C . LEU A 1 220 ? -7.196 3.564 -10.838 1.00 92.62 220 LEU A C 1
ATOM 1695 O O . LEU A 1 220 ? -6.061 3.122 -11.058 1.00 92.62 220 LEU A O 1
ATOM 1699 N N . THR A 1 221 ? -8.145 3.620 -11.763 1.00 89.62 221 THR A N 1
ATOM 1700 C CA . THR A 1 221 ? -7.934 3.334 -13.184 1.00 89.62 221 THR A CA 1
ATOM 1701 C C . THR A 1 221 ? -7.431 4.593 -13.905 1.00 89.62 221 THR A C 1
ATOM 1703 O O . THR A 1 221 ? -7.696 5.704 -13.446 1.00 89.62 221 THR A O 1
ATOM 1706 N N . PRO A 1 222 ? -6.733 4.465 -15.050 1.00 78.25 222 PRO A N 1
ATOM 1707 C CA . PRO A 1 222 ? -6.264 5.619 -15.822 1.00 78.25 222 PRO A CA 1
ATOM 1708 C C . PRO A 1 222 ? -7.417 6.520 -16.268 1.00 78.25 222 PRO A C 1
ATOM 1710 O O . PRO A 1 222 ? -7.261 7.727 -16.323 1.00 78.25 222 PRO A O 1
ATOM 1713 N N . PHE A 1 223 ? -8.600 5.962 -16.517 1.00 69.88 223 PHE A N 1
ATOM 1714 C CA . PHE A 1 223 ? -9.779 6.712 -16.953 1.00 69.88 223 PHE A CA 1
ATOM 1715 C C . PHE A 1 223 ? -10.338 7.656 -15.872 1.00 69.88 223 PHE A C 1
ATOM 1717 O O . PHE A 1 223 ? -10.962 8.660 -16.202 1.00 69.88 223 PHE A O 1
ATOM 1724 N N . ALA A 1 224 ? -10.041 7.394 -14.594 1.00 57.66 224 ALA A N 1
ATOM 1725 C CA . ALA A 1 224 ? -10.309 8.321 -13.497 1.00 57.66 224 ALA A CA 1
ATOM 1726 C C . ALA A 1 224 ? -9.239 9.422 -13.353 1.00 57.66 224 ALA A C 1
ATOM 1728 O O . ALA A 1 224 ? -9.474 10.396 -12.642 1.00 57.66 224 ALA A O 1
ATOM 1729 N N . CYS A 1 225 ? -8.080 9.265 -14.004 1.00 54.97 225 CYS A N 1
ATOM 1730 C CA . CYS A 1 225 ? -6.911 10.128 -13.855 1.00 54.97 225 CYS A CA 1
ATOM 1731 C C . CYS A 1 225 ? -6.638 10.942 -15.138 1.00 54.97 225 CYS A C 1
ATOM 1733 O O . CYS A 1 225 ? -6.799 12.158 -15.092 1.00 54.97 225 CYS A O 1
ATOM 1735 N N . HIS A 1 226 ? -6.304 10.314 -16.283 1.00 56.72 226 HIS A N 1
ATOM 1736 C CA . HIS A 1 226 ? -5.934 10.970 -17.554 1.00 56.72 226 HIS A CA 1
ATOM 1737 C C . HIS A 1 226 ? -6.152 10.089 -18.816 1.00 56.72 226 HIS A C 1
ATOM 1739 O O . HIS A 1 226 ? -6.104 8.860 -18.771 1.00 56.72 226 HIS A O 1
ATOM 1745 N N . ASP A 1 227 ? -6.330 10.713 -19.992 1.00 61.69 227 ASP A N 1
ATOM 1746 C CA . ASP A 1 227 ? -6.406 10.025 -21.299 1.00 61.69 227 ASP A CA 1
ATOM 1747 C C . ASP A 1 227 ? -5.009 9.807 -21.927 1.00 61.69 227 ASP A C 1
ATOM 1749 O O . ASP A 1 227 ? -4.721 10.271 -23.029 1.00 61.69 227 ASP A O 1
ATOM 1753 N N . ASP A 1 228 ? -4.109 9.127 -21.207 1.00 71.81 228 ASP A N 1
ATOM 1754 C CA . ASP A 1 228 ? -2.738 8.846 -21.660 1.00 71.81 228 ASP A CA 1
ATOM 1755 C C . ASP A 1 228 ? -2.568 7.374 -22.100 1.00 71.81 228 ASP A C 1
ATOM 1757 O O . ASP A 1 228 ? -2.913 6.420 -21.396 1.00 71.81 228 ASP A O 1
ATOM 1761 N N . SER A 1 229 ? -2.022 7.166 -23.303 1.00 74.25 229 SER A N 1
ATOM 1762 C CA . SER A 1 229 ? -1.825 5.828 -23.885 1.00 74.25 229 SER A CA 1
ATOM 1763 C C . SER A 1 229 ? -0.843 4.936 -23.106 1.00 74.25 229 SER A C 1
ATOM 1765 O O . SER A 1 229 ? -1.057 3.722 -23.022 1.00 74.25 229 SER A O 1
ATOM 1767 N N . LYS A 1 230 ? 0.201 5.514 -22.500 1.00 80.00 230 LYS A N 1
ATOM 1768 C CA . LYS A 1 230 ? 1.178 4.818 -21.654 1.00 80.00 230 LYS A CA 1
ATOM 1769 C C . LYS A 1 230 ? 0.524 4.374 -20.352 1.00 80.00 230 LYS A C 1
ATOM 1771 O O . LYS A 1 230 ? 0.696 3.230 -19.938 1.00 80.00 230 LYS A O 1
ATOM 1776 N N . GLU A 1 231 ? -0.275 5.242 -19.744 1.00 79.94 231 GLU A N 1
ATOM 1777 C CA . GLU A 1 231 ? -1.027 4.932 -18.526 1.00 79.94 231 GLU A CA 1
ATOM 1778 C C . GLU A 1 231 ? -2.052 3.811 -18.740 1.00 79.94 231 GLU A C 1
ATOM 1780 O O . GLU A 1 231 ? -2.157 2.896 -17.920 1.00 79.94 231 GLU A O 1
ATOM 1785 N N . LYS A 1 232 ? -2.743 3.806 -19.887 1.00 84.50 232 LYS A N 1
ATOM 1786 C CA . LYS A 1 232 ? -3.628 2.697 -20.285 1.00 84.50 232 LYS A CA 1
ATOM 1787 C C . LYS A 1 232 ? -2.872 1.385 -20.487 1.00 84.50 232 LYS A C 1
ATOM 1789 O O . LYS A 1 232 ? -3.344 0.333 -20.053 1.00 84.50 232 LYS A O 1
ATOM 1794 N N . ALA A 1 233 ? -1.703 1.427 -21.127 1.00 86.00 233 ALA A N 1
ATOM 1795 C CA . ALA A 1 233 ? -0.872 0.240 -21.314 1.00 86.00 233 ALA A CA 1
ATOM 1796 C C . ALA A 1 233 ? -0.382 -0.325 -19.969 1.00 86.00 233 ALA A C 1
ATOM 1798 O O . ALA A 1 233 ? -0.492 -1.534 -19.738 1.00 86.00 233 ALA A O 1
ATOM 1799 N N . ASN A 1 234 ? 0.078 0.548 -19.066 1.00 86.38 234 ASN A N 1
ATOM 1800 C CA . ASN A 1 234 ? 0.450 0.183 -17.700 1.00 86.38 234 ASN A CA 1
ATOM 1801 C C . ASN A 1 234 ? -0.719 -0.478 -16.973 1.00 86.38 234 ASN A C 1
ATOM 1803 O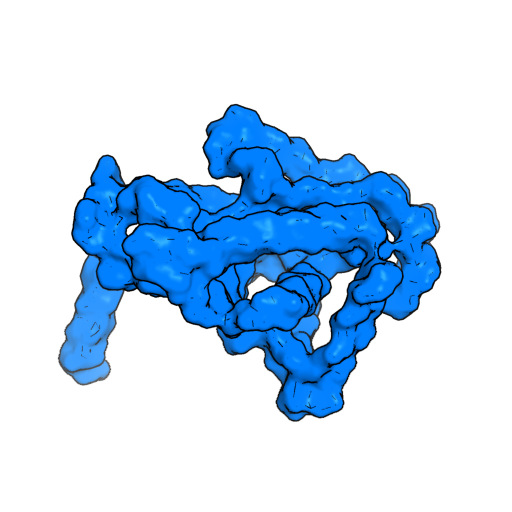 O . ASN A 1 234 ? -0.565 -1.586 -16.473 1.00 86.38 234 ASN A O 1
ATOM 1807 N N . PHE A 1 235 ? -1.901 0.141 -17.002 1.00 90.00 235 PHE A N 1
ATOM 1808 C CA . PHE A 1 235 ? -3.105 -0.399 -16.375 1.00 90.00 235 PHE A CA 1
ATOM 1809 C C . PHE A 1 235 ? -3.426 -1.820 -16.830 1.00 90.00 235 PHE A C 1
ATOM 1811 O O . PHE A 1 235 ? -3.627 -2.704 -15.998 1.00 90.00 235 PHE A O 1
ATOM 1818 N N . ILE A 1 236 ? -3.423 -2.074 -18.141 1.00 89.25 236 ILE A N 1
ATOM 1819 C CA . ILE A 1 236 ? -3.711 -3.407 -18.683 1.00 89.25 236 ILE A CA 1
ATOM 1820 C C . ILE A 1 236 ? -2.643 -4.420 -18.240 1.00 89.25 236 ILE A C 1
ATOM 1822 O O . ILE A 1 236 ? -2.978 -5.546 -17.860 1.00 89.25 236 ILE A O 1
ATOM 1826 N N . ALA A 1 237 ? -1.361 -4.045 -18.278 1.00 89.25 237 ALA A N 1
ATOM 1827 C CA . ALA A 1 237 ? -0.264 -4.914 -17.853 1.00 89.25 237 ALA A CA 1
ATOM 1828 C C . ALA A 1 237 ? -0.329 -5.226 -16.347 1.00 89.25 237 ALA A C 1
ATOM 1830 O O . ALA A 1 237 ? -0.166 -6.380 -15.933 1.00 89.25 237 ALA A O 1
ATOM 1831 N N . THR A 1 238 ? -0.627 -4.219 -15.529 1.00 91.69 238 THR A N 1
ATOM 1832 C CA . THR A 1 238 ? -0.795 -4.359 -14.084 1.00 91.69 238 THR A CA 1
ATOM 1833 C C . THR A 1 238 ? -2.006 -5.203 -13.752 1.00 91.69 238 THR A C 1
ATOM 1835 O O . THR A 1 238 ? -1.876 -6.112 -12.941 1.00 91.69 238 THR A O 1
ATOM 1838 N N . LEU A 1 239 ? -3.147 -4.990 -14.407 1.00 92.56 239 LEU A N 1
ATOM 1839 C CA . LEU A 1 239 ? -4.348 -5.782 -14.162 1.00 92.56 239 LEU A CA 1
ATOM 1840 C C . LEU A 1 239 ? -4.111 -7.264 -14.470 1.00 92.56 239 LEU A C 1
ATOM 1842 O O . LEU A 1 239 ? -4.480 -8.114 -13.667 1.00 92.56 239 LEU A O 1
ATOM 1846 N N . LYS A 1 240 ? -3.427 -7.585 -15.578 1.00 92.50 240 LYS A N 1
ATOM 1847 C CA . LYS A 1 240 ? -3.023 -8.968 -15.891 1.00 92.50 240 LYS A CA 1
ATOM 1848 C C . LYS A 1 240 ? -2.107 -9.557 -14.820 1.00 92.50 240 LYS A C 1
ATOM 1850 O O . LYS A 1 240 ? -2.292 -10.703 -14.422 1.00 92.50 240 LYS A O 1
ATOM 1855 N N . THR A 1 241 ? -1.133 -8.777 -14.357 1.00 91.62 241 THR A N 1
ATOM 1856 C CA . THR A 1 241 ? -0.183 -9.198 -13.319 1.00 91.62 241 THR A CA 1
ATOM 1857 C C . THR A 1 241 ? -0.902 -9.452 -11.995 1.00 91.62 241 THR A C 1
ATOM 1859 O O . THR A 1 241 ? -0.790 -10.534 -11.431 1.00 91.62 241 THR A O 1
ATOM 1862 N N . VAL A 1 242 ? -1.696 -8.492 -11.526 1.00 93.94 242 VAL A N 1
ATOM 1863 C CA . VAL A 1 242 ? -2.490 -8.592 -10.297 1.00 93.94 242 VAL A CA 1
ATOM 1864 C C . VAL A 1 242 ? -3.460 -9.763 -10.380 1.00 93.94 242 VAL A C 1
ATOM 1866 O O . VAL A 1 242 ? -3.477 -10.577 -9.467 1.00 93.94 242 VAL A O 1
ATOM 1869 N N . LEU A 1 243 ? -4.188 -9.924 -11.488 1.00 92.62 243 LEU A N 1
ATOM 1870 C CA . LEU A 1 243 ? -5.098 -11.054 -11.674 1.00 92.62 243 LEU A CA 1
ATOM 1871 C C . LEU A 1 243 ? -4.353 -12.393 -11.651 1.00 92.62 243 LEU A C 1
ATOM 1873 O O . LEU A 1 243 ? -4.835 -13.350 -11.053 1.00 92.62 243 LEU A O 1
ATOM 1877 N N . HIS A 1 244 ? -3.167 -12.474 -12.257 1.00 92.94 244 HIS A N 1
ATOM 1878 C CA . HIS A 1 244 ? -2.336 -13.671 -12.163 1.00 92.94 244 HIS A CA 1
ATOM 1879 C C . HIS A 1 244 ? -1.980 -13.994 -10.701 1.00 92.94 244 HIS A C 1
ATOM 1881 O O . HIS A 1 244 ? -2.150 -15.135 -10.273 1.00 92.94 244 HIS A O 1
ATOM 1887 N N . PHE A 1 245 ? -1.554 -12.992 -9.930 1.00 94.69 245 PHE A N 1
ATOM 1888 C CA . PHE A 1 245 ? -1.166 -13.158 -8.529 1.00 94.69 245 PHE A CA 1
ATOM 1889 C C . PHE A 1 245 ? -2.342 -13.325 -7.559 1.00 94.69 245 PHE A C 1
ATOM 1891 O O . PHE A 1 245 ? -2.166 -13.892 -6.486 1.00 94.69 245 PHE A O 1
ATOM 1898 N N . MET A 1 246 ? -3.545 -12.873 -7.912 1.00 93.25 246 MET A N 1
ATOM 1899 C CA . MET A 1 246 ? -4.769 -13.144 -7.151 1.00 93.25 246 MET A CA 1
ATOM 1900 C C . MET A 1 246 ? -5.242 -14.596 -7.307 1.00 93.25 246 MET A C 1
ATOM 1902 O O . MET A 1 246 ? -5.945 -15.087 -6.433 1.00 93.25 246 MET A O 1
ATOM 1906 N N . ASN A 1 247 ? -4.821 -15.294 -8.367 1.00 91.50 247 ASN A N 1
ATOM 1907 C CA . ASN A 1 247 ? -5.266 -16.652 -8.696 1.00 91.50 247 ASN A CA 1
ATOM 1908 C C . ASN A 1 247 ? -4.147 -17.707 -8.576 1.00 91.50 247 ASN A C 1
ATOM 1910 O O . ASN A 1 247 ? -4.222 -18.762 -9.207 1.00 91.50 247 ASN A O 1
ATOM 1914 N N . LEU A 1 248 ? -3.074 -17.451 -7.814 1.00 90.38 248 LEU A N 1
ATOM 1915 C CA . LEU A 1 248 ? -1.980 -18.427 -7.674 1.00 90.38 248 LEU A CA 1
ATOM 1916 C C . LEU A 1 248 ? -2.459 -19.769 -7.113 1.00 90.38 248 LEU A C 1
ATOM 1918 O O . LEU A 1 248 ? -2.110 -20.814 -7.660 1.00 90.38 248 LEU A O 1
ATOM 1922 N N . SER A 1 249 ? -3.282 -19.730 -6.064 1.00 84.81 249 SER A N 1
ATOM 1923 C CA . SER A 1 249 ? -3.826 -20.920 -5.408 1.00 84.81 249 SER A CA 1
ATOM 1924 C C . SER A 1 249 ? -4.694 -21.745 -6.357 1.00 84.81 249 SER A C 1
ATOM 1926 O O . SER A 1 249 ? -4.539 -22.960 -6.423 1.00 84.81 249 SER A O 1
ATOM 1928 N N . GLU A 1 250 ? -5.548 -21.082 -7.138 1.00 86.94 250 GLU A N 1
ATOM 1929 C CA . GLU A 1 250 ? -6.444 -21.716 -8.112 1.00 86.94 250 GLU A CA 1
ATOM 1930 C C . GLU A 1 250 ? -5.706 -22.283 -9.329 1.00 86.94 250 GLU A C 1
ATOM 1932 O O . GLU A 1 250 ? -6.176 -23.223 -9.963 1.00 86.94 250 GLU A O 1
ATOM 1937 N N . THR A 1 251 ? -4.544 -21.718 -9.666 1.00 86.69 251 THR A N 1
ATOM 1938 C CA . THR A 1 251 ? -3.742 -22.142 -10.824 1.00 86.69 251 THR A CA 1
ATOM 1939 C C . THR A 1 251 ? -2.617 -23.112 -10.467 1.00 86.69 251 THR A C 1
ATOM 1941 O O . THR A 1 251 ? -1.794 -23.412 -11.331 1.00 86.69 251 THR A O 1
ATOM 1944 N N . GLU A 1 252 ? -2.555 -23.578 -9.213 1.00 85.19 252 GLU A N 1
ATOM 1945 C CA . GLU A 1 252 ? -1.480 -24.427 -8.666 1.00 85.19 252 GLU A CA 1
ATOM 1946 C C . GLU A 1 252 ? -0.069 -23.843 -8.880 1.00 85.19 252 GLU A C 1
ATOM 1948 O O . GLU A 1 252 ? 0.942 -24.550 -8.889 1.00 85.19 252 GLU A O 1
ATOM 1953 N N . ARG A 1 253 ? 0.019 -22.518 -9.046 1.00 89.19 253 ARG A N 1
ATOM 1954 C CA . ARG A 1 253 ? 1.278 -21.799 -9.238 1.00 89.19 253 ARG A CA 1
ATOM 1955 C C . ARG A 1 253 ? 1.810 -21.307 -7.902 1.00 89.19 253 ARG A C 1
ATOM 1957 O O . ARG A 1 253 ? 1.068 -21.040 -6.959 1.00 89.19 253 ARG A O 1
ATOM 1964 N N . ARG A 1 254 ? 3.130 -21.158 -7.833 1.00 91.38 254 ARG A N 1
ATOM 1965 C CA . ARG A 1 254 ? 3.835 -20.672 -6.647 1.00 91.38 254 ARG A CA 1
ATOM 1966 C C . ARG A 1 254 ? 4.659 -19.449 -6.998 1.00 91.38 254 ARG A C 1
ATOM 1968 O O . ARG A 1 254 ? 5.326 -19.418 -8.030 1.00 91.38 254 ARG A O 1
ATOM 1975 N N . PHE A 1 255 ? 4.621 -18.461 -6.120 1.00 91.19 255 PHE A N 1
ATOM 1976 C CA . PHE A 1 255 ? 5.548 -17.347 -6.113 1.00 91.19 255 PHE A CA 1
ATOM 1977 C C . PHE A 1 255 ? 6.670 -17.658 -5.130 1.00 91.19 255 PHE A C 1
ATOM 1979 O O . PHE A 1 255 ? 6.408 -17.909 -3.954 1.00 91.19 255 PHE A O 1
ATOM 1986 N N . SER A 1 256 ? 7.911 -17.627 -5.613 1.00 91.56 256 SER A N 1
ATOM 1987 C CA . SER A 1 256 ? 9.099 -17.775 -4.781 1.00 91.56 256 SER A CA 1
ATOM 1988 C C . SER A 1 256 ? 10.097 -16.669 -5.101 1.00 91.56 256 SER A C 1
ATOM 1990 O O . SER A 1 256 ? 10.491 -16.505 -6.257 1.00 91.56 256 SER A O 1
ATOM 1992 N N . HIS A 1 257 ? 10.476 -15.892 -4.089 1.00 88.94 257 HIS A N 1
ATOM 1993 C CA . HIS A 1 257 ? 11.450 -14.819 -4.219 1.00 88.94 257 HIS A CA 1
ATOM 1994 C C . HIS A 1 257 ? 12.189 -14.558 -2.902 1.00 88.94 257 HIS A C 1
ATOM 1996 O O . HIS A 1 257 ? 11.578 -14.445 -1.836 1.00 88.94 257 HIS A O 1
ATOM 2002 N N . THR A 1 258 ? 13.510 -14.406 -2.984 1.00 89.69 258 THR A N 1
ATOM 2003 C CA . THR A 1 258 ? 14.362 -13.992 -1.864 1.00 89.69 258 THR A CA 1
ATOM 2004 C C . THR A 1 258 ? 14.680 -12.509 -2.004 1.00 89.69 258 THR A C 1
ATOM 2006 O O . THR A 1 258 ? 15.495 -12.137 -2.843 1.00 89.69 258 THR A O 1
ATOM 2009 N N . TYR A 1 259 ? 14.049 -11.674 -1.173 1.00 87.12 259 TYR A N 1
ATOM 2010 C CA . TYR A 1 259 ? 14.241 -10.217 -1.209 1.00 87.12 259 TYR A CA 1
ATOM 2011 C C . TYR A 1 259 ? 15.526 -9.766 -0.508 1.00 87.12 259 TYR A C 1
ATOM 2013 O O . TYR A 1 259 ? 16.060 -8.717 -0.837 1.00 87.12 259 TYR A O 1
ATOM 2021 N N . ALA A 1 260 ? 15.982 -10.526 0.490 1.00 84.88 260 ALA A N 1
ATOM 2022 C CA . ALA A 1 260 ? 17.209 -10.273 1.244 1.00 84.88 260 ALA A CA 1
ATOM 2023 C C . ALA A 1 260 ? 17.702 -11.587 1.881 1.00 84.88 260 ALA A C 1
ATOM 2025 O O . ALA A 1 260 ? 16.902 -12.522 2.037 1.00 84.88 260 ALA A O 1
ATOM 2026 N N . PRO A 1 261 ? 18.976 -11.690 2.310 1.00 84.12 261 PRO A N 1
ATOM 2027 C CA . PRO A 1 261 ? 19.466 -12.858 3.040 1.00 84.12 261 PRO A CA 1
ATOM 2028 C C . PRO A 1 261 ? 18.565 -13.210 4.235 1.00 84.12 261 PRO A C 1
ATOM 2030 O O . PRO A 1 261 ? 18.286 -12.378 5.097 1.00 84.12 261 PRO A O 1
ATOM 2033 N N . GLY A 1 262 ? 18.066 -14.450 4.268 1.00 86.81 262 GLY A N 1
ATOM 2034 C CA . GLY A 1 262 ? 17.151 -14.925 5.313 1.00 86.81 262 GLY A CA 1
ATOM 2035 C C . GLY A 1 262 ? 15.707 -14.412 5.210 1.00 86.81 262 GLY A C 1
ATOM 2036 O O . GLY A 1 262 ? 14.896 -14.729 6.075 1.00 86.81 262 GLY A O 1
ATOM 2037 N N . PHE A 1 263 ? 15.354 -13.660 4.162 1.00 90.56 263 PHE A N 1
ATOM 2038 C CA . PHE A 1 263 ? 13.997 -13.167 3.925 1.00 90.56 263 PHE A CA 1
ATOM 2039 C C . PHE A 1 263 ? 13.487 -13.641 2.560 1.00 90.56 263 PHE A C 1
ATOM 2041 O O . PHE A 1 263 ? 13.643 -12.977 1.533 1.00 90.56 263 PHE A O 1
ATOM 2048 N N . THR A 1 264 ? 12.889 -14.831 2.568 1.00 92.50 264 THR A N 1
ATOM 2049 C CA . THR A 1 264 ? 12.313 -15.475 1.384 1.00 92.50 264 THR A CA 1
ATOM 2050 C C . THR A 1 264 ? 10.806 -15.583 1.528 1.00 92.50 264 THR A C 1
ATOM 2052 O O . THR A 1 264 ? 10.298 -15.971 2.580 1.00 92.50 264 THR A O 1
ATOM 2055 N N . VAL A 1 265 ? 10.101 -15.250 0.455 1.00 93.25 265 VAL A N 1
ATOM 2056 C CA . VAL A 1 265 ? 8.689 -15.566 0.272 1.00 93.25 265 VAL A CA 1
ATOM 2057 C C . VAL A 1 265 ? 8.618 -16.782 -0.634 1.00 93.25 265 VAL A C 1
ATOM 2059 O O . VAL A 1 265 ? 9.183 -16.758 -1.719 1.00 93.25 265 VAL A O 1
ATOM 2062 N N . ASP A 1 266 ? 7.928 -17.829 -0.198 1.00 93.88 266 ASP A N 1
ATOM 2063 C CA . ASP A 1 266 ? 7.590 -18.992 -1.018 1.00 93.88 266 ASP A CA 1
ATOM 2064 C C . ASP A 1 266 ? 6.155 -19.407 -0.689 1.00 93.88 266 ASP A C 1
ATOM 2066 O O . ASP A 1 266 ? 5.874 -19.940 0.386 1.00 93.88 266 ASP A O 1
ATOM 2070 N N . THR A 1 267 ? 5.223 -19.072 -1.578 1.00 93.31 267 THR A N 1
ATOM 2071 C CA . THR A 1 267 ? 3.790 -19.180 -1.307 1.00 93.31 267 THR A CA 1
ATOM 2072 C C . THR A 1 267 ? 2.977 -19.399 -2.578 1.00 93.31 267 THR A C 1
ATOM 2074 O O . THR A 1 267 ? 3.367 -18.995 -3.671 1.00 93.31 267 THR A O 1
ATOM 2077 N N . ASN A 1 268 ? 1.815 -20.029 -2.435 1.00 92.62 268 ASN A N 1
ATOM 2078 C CA . ASN A 1 268 ? 0.750 -20.050 -3.440 1.00 92.62 268 ASN A CA 1
ATOM 2079 C C . ASN A 1 268 ? -0.422 -19.131 -3.052 1.00 92.62 268 ASN A C 1
ATOM 2081 O O . ASN A 1 268 ? -1.475 -19.168 -3.681 1.00 92.62 268 ASN A O 1
ATOM 2085 N N . GLU A 1 269 ? -0.265 -18.335 -1.997 1.00 92.69 269 GLU A N 1
ATOM 2086 C CA . GLU A 1 269 ? -1.307 -17.446 -1.508 1.00 92.69 269 GLU A CA 1
ATOM 2087 C C . GLU A 1 269 ? -1.507 -16.257 -2.459 1.00 92.69 269 GLU A C 1
ATOM 2089 O O . GLU A 1 269 ? -0.546 -15.641 -2.937 1.00 92.69 269 GLU A O 1
ATOM 2094 N N . SER A 1 270 ? -2.770 -15.910 -2.698 1.00 92.88 270 SER A N 1
ATOM 2095 C CA . SER A 1 270 ? -3.174 -14.732 -3.464 1.00 92.88 270 SER A CA 1
ATOM 2096 C C . SER A 1 270 ? -2.644 -13.450 -2.825 1.00 92.88 270 SER A C 1
ATOM 2098 O O . SER A 1 270 ? -2.628 -13.365 -1.605 1.00 92.88 270 SER A O 1
ATOM 2100 N N . ILE A 1 271 ? -2.259 -12.419 -3.584 1.00 93.31 271 ILE A N 1
ATOM 2101 C CA . ILE A 1 271 ? -1.816 -11.133 -2.991 1.00 93.31 271 ILE A CA 1
ATOM 2102 C C . ILE A 1 271 ? -2.912 -10.478 -2.124 1.00 93.31 271 ILE A C 1
ATOM 2104 O O . ILE A 1 271 ? -2.683 -10.133 -0.971 1.00 93.31 271 ILE A O 1
ATOM 2108 N N . PHE A 1 272 ? -4.141 -10.402 -2.612 1.00 91.06 272 PHE A N 1
ATOM 2109 C CA . PHE A 1 272 ? -5.327 -10.014 -1.846 1.00 91.06 272 PHE A CA 1
ATOM 2110 C C . PHE A 1 272 ? -6.545 -10.689 -2.471 1.00 91.06 272 PHE A C 1
ATOM 2112 O O . PHE A 1 272 ? -6.506 -11.061 -3.643 1.00 91.06 272 PHE A O 1
ATOM 2119 N N . TYR A 1 273 ? -7.619 -10.849 -1.698 1.00 84.81 273 TYR A N 1
ATOM 2120 C CA . TYR A 1 273 ? -8.853 -11.481 -2.184 1.00 84.81 273 TYR A CA 1
ATOM 2121 C C . TYR A 1 273 ? -9.846 -10.470 -2.761 1.00 84.81 273 TYR A C 1
ATOM 2123 O O . TYR A 1 273 ? -10.676 -10.830 -3.592 1.00 84.81 273 TYR A O 1
ATOM 2131 N N . THR A 1 274 ? -9.726 -9.197 -2.375 1.00 90.75 274 THR A N 1
ATOM 2132 C CA . THR A 1 274 ? -10.649 -8.142 -2.802 1.00 90.75 274 THR A CA 1
ATOM 2133 C C . THR A 1 274 ? -9.903 -7.020 -3.512 1.00 90.75 274 THR A C 1
ATOM 2135 O O . THR A 1 274 ? -8.994 -6.409 -2.946 1.00 90.75 274 THR A O 1
ATOM 2138 N N . LEU A 1 275 ? -10.325 -6.725 -4.742 1.00 92.62 275 LEU A N 1
ATOM 2139 C CA . LEU A 1 275 ? -9.842 -5.614 -5.556 1.00 92.62 275 LEU A CA 1
ATOM 2140 C C . LEU A 1 275 ? -11.020 -4.740 -5.987 1.00 92.62 275 LEU A C 1
ATOM 2142 O O . LEU A 1 275 ? -11.916 -5.202 -6.690 1.00 92.62 275 LEU A O 1
ATOM 2146 N N . PHE A 1 276 ? -10.981 -3.468 -5.613 1.00 93.19 276 PHE A N 1
ATOM 2147 C CA . PHE A 1 276 ? -11.897 -2.442 -6.084 1.00 93.19 276 PHE A CA 1
ATOM 2148 C C . PHE A 1 276 ? -11.202 -1.622 -7.168 1.00 93.19 276 PHE A C 1
ATOM 2150 O O . PHE A 1 276 ? -10.234 -0.911 -6.894 1.00 93.19 276 PHE A O 1
ATOM 2157 N N . LEU A 1 277 ? -11.698 -1.722 -8.400 1.00 92.00 277 LEU A N 1
ATOM 2158 C CA . LEU A 1 277 ? -11.291 -0.842 -9.493 1.00 92.00 277 LEU A CA 1
ATOM 2159 C C . LEU A 1 277 ? -12.194 0.385 -9.496 1.00 92.00 277 LEU A C 1
ATOM 2161 O O . LEU A 1 277 ? -13.417 0.257 -9.549 1.00 92.00 277 LEU A O 1
ATOM 2165 N N . VAL A 1 278 ? -11.585 1.563 -9.423 1.00 89.56 278 VAL A N 1
ATOM 2166 C CA . VAL A 1 278 ? -12.305 2.830 -9.316 1.00 89.56 278 VAL A CA 1
ATOM 2167 C C . VAL A 1 278 ? -12.064 3.632 -10.580 1.00 89.56 278 VAL A C 1
ATOM 2169 O O . VAL A 1 278 ? -10.932 3.977 -10.928 1.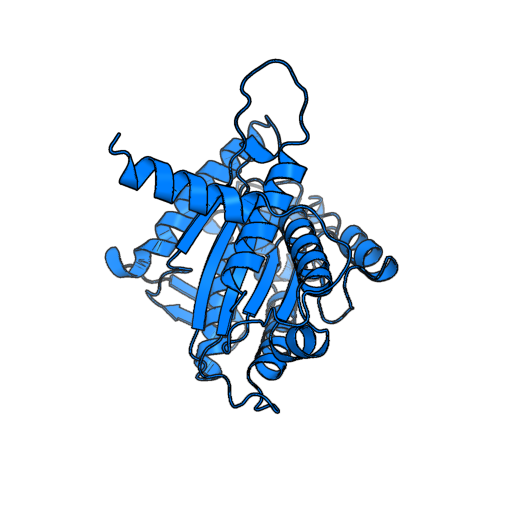00 89.56 278 VAL A O 1
ATOM 2172 N N . ASP A 1 279 ? -13.155 3.868 -11.289 1.00 82.69 279 ASP A N 1
ATOM 2173 C CA . ASP A 1 279 ? -13.179 4.471 -12.612 1.00 82.69 279 ASP A CA 1
ATOM 2174 C C . ASP A 1 279 ? -14.099 5.700 -12.611 1.00 82.69 279 ASP A C 1
ATOM 2176 O O . ASP A 1 279 ? -15.027 5.802 -11.803 1.00 82.69 279 ASP A O 1
ATOM 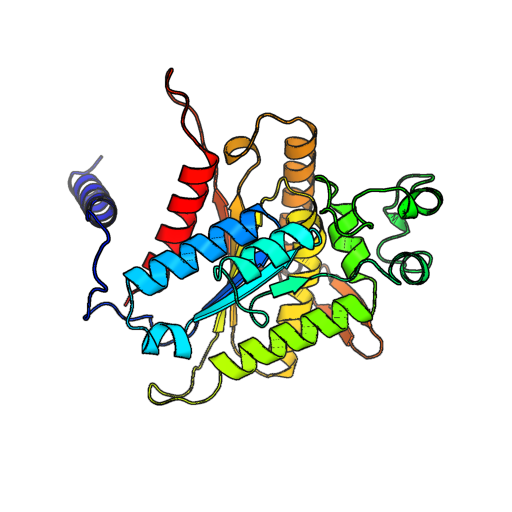2180 N N . GLY A 1 280 ? -13.816 6.647 -13.499 1.00 73.00 280 GLY A N 1
ATOM 2181 C CA . GLY A 1 280 ? -14.612 7.832 -13.755 1.00 73.00 280 GLY A CA 1
ATOM 2182 C C . GLY A 1 280 ? -15.047 7.859 -15.216 1.00 73.00 280 GLY A C 1
ATOM 2183 O O . GLY A 1 280 ? -14.225 7.941 -16.119 1.00 73.00 280 GLY A O 1
ATOM 2184 N N . SER A 1 281 ? -16.356 7.854 -15.464 1.00 66.00 281 SER A N 1
ATOM 2185 C CA . SER A 1 281 ? -16.904 8.055 -16.810 1.00 66.00 281 SER A CA 1
ATOM 2186 C C . SER A 1 281 ? -17.593 9.412 -16.926 1.00 66.00 281 SER A C 1
ATOM 2188 O O . SER A 1 281 ? -18.387 9.789 -16.058 1.00 66.00 281 SER A O 1
ATOM 2190 N N . GLN A 1 282 ? -17.363 10.120 -18.030 1.00 60.84 282 GLN A N 1
ATOM 2191 C CA . GLN A 1 282 ? -18.072 11.357 -18.345 1.00 60.84 282 GLN A CA 1
ATOM 2192 C C . GLN A 1 282 ? -19.455 11.068 -18.946 1.00 60.84 282 GLN A C 1
ATOM 2194 O O . GLN A 1 282 ? -19.579 10.389 -19.961 1.00 60.84 282 GLN A O 1
ATOM 2199 N N . THR A 1 283 ? -20.498 11.676 -18.380 1.00 51.72 283 THR A N 1
ATOM 2200 C CA . THR A 1 283 ? -21.785 11.875 -19.063 1.00 51.72 283 THR A CA 1
ATOM 2201 C C . THR A 1 283 ? -22.067 13.381 -19.147 1.00 51.72 283 THR A C 1
ATOM 2203 O O . THR A 1 283 ? -22.411 13.994 -18.136 1.00 51.72 283 THR A O 1
ATOM 2206 N N . GLY A 1 284 ? -21.909 13.992 -20.330 1.00 54.78 284 GLY A N 1
ATOM 2207 C CA . GLY A 1 284 ? -22.211 15.416 -20.592 1.00 54.78 284 GLY A CA 1
ATOM 2208 C C . GLY A 1 284 ? -21.009 16.384 -20.570 1.00 54.78 284 GLY A C 1
ATOM 2209 O O . GLY A 1 284 ? -19.878 15.980 -20.337 1.00 54.78 284 GLY A O 1
ATOM 2210 N N . ASN A 1 285 ? -21.253 17.682 -20.812 1.00 47.19 285 ASN A N 1
ATOM 2211 C CA . ASN A 1 285 ? -20.232 18.705 -21.140 1.00 47.19 285 ASN A CA 1
ATOM 2212 C C . ASN A 1 285 ? -19.551 19.430 -19.952 1.00 47.19 285 ASN A C 1
ATOM 2214 O O . ASN A 1 285 ? -18.939 20.476 -20.152 1.00 47.19 285 ASN A O 1
ATOM 2218 N N . SER A 1 286 ? -19.631 18.938 -18.714 1.00 55.09 286 SER A N 1
ATOM 2219 C CA . SER A 1 286 ? -18.932 19.589 -17.589 1.00 55.09 286 SER A CA 1
ATOM 2220 C C . SER A 1 286 ? -17.519 19.027 -17.410 1.00 55.09 286 SER A C 1
ATOM 2222 O O . SER A 1 286 ? -17.395 17.830 -17.148 1.00 55.09 286 SER A O 1
ATOM 2224 N N . SER A 1 287 ? -16.478 19.868 -17.468 1.00 52.84 287 SER A N 1
ATOM 2225 C CA . SER A 1 287 ? -15.134 19.489 -17.010 1.00 52.84 287 SER A CA 1
ATOM 2226 C C . SER A 1 287 ? -15.173 19.269 -15.497 1.00 52.84 287 SER A C 1
ATOM 2228 O O . SER A 1 287 ? -15.316 20.222 -14.729 1.00 52.84 287 SER A O 1
ATOM 2230 N N . LYS A 1 288 ? -15.110 18.014 -15.059 1.00 62.06 288 LYS A N 1
ATOM 2231 C CA . LYS A 1 288 ? -15.027 17.663 -13.640 1.00 62.06 288 LYS A CA 1
ATOM 2232 C C . LYS A 1 288 ? -13.641 17.114 -13.341 1.00 62.06 288 LYS A C 1
ATOM 2234 O O . LYS A 1 288 ? -13.074 16.393 -14.153 1.00 62.06 288 LYS A O 1
ATOM 2239 N N . ASP A 1 289 ? -13.136 17.459 -12.163 1.00 78.12 289 ASP A N 1
ATOM 2240 C CA . ASP A 1 289 ? -11.985 16.815 -11.537 1.00 78.12 289 ASP A CA 1
ATOM 2241 C C . ASP A 1 289 ? -12.359 15.364 -11.177 1.00 78.12 289 ASP A C 1
ATOM 2243 O O . ASP A 1 289 ? -12.877 15.078 -10.095 1.00 78.12 289 ASP A O 1
ATOM 2247 N N . PHE A 1 290 ? -12.211 14.454 -12.146 1.00 79.25 290 PHE A N 1
ATOM 2248 C CA . PHE A 1 290 ? -12.526 13.031 -11.977 1.00 79.25 290 PHE A CA 1
ATOM 2249 C C . PHE A 1 290 ? -11.620 12.371 -10.947 1.00 79.25 290 PHE A C 1
ATOM 2251 O O . PHE A 1 290 ? -12.088 11.548 -10.160 1.00 79.25 290 PHE A O 1
ATOM 2258 N N . HIS A 1 291 ? -10.358 12.786 -10.915 1.00 84.00 291 HIS A N 1
ATOM 2259 C CA . HIS A 1 291 ? -9.369 12.263 -9.994 1.00 84.00 291 HIS A CA 1
ATOM 2260 C C . HIS A 1 291 ? -9.731 12.611 -8.550 1.00 84.00 291 HIS A C 1
ATOM 2262 O O . HIS A 1 291 ? -9.874 11.715 -7.718 1.00 84.00 291 HIS A O 1
ATOM 2268 N N . GLY A 1 292 ? -10.015 13.885 -8.264 1.00 86.88 292 GLY A N 1
ATOM 2269 C CA . GLY A 1 292 ? -10.472 14.320 -6.945 1.00 86.88 292 GLY A CA 1
ATOM 2270 C C . GLY A 1 292 ? -11.774 13.642 -6.506 1.00 86.88 292 GLY A C 1
ATOM 2271 O O . GLY A 1 292 ? -11.910 13.256 -5.343 1.00 86.88 292 GLY A O 1
ATOM 2272 N N . LEU A 1 293 ? -12.718 13.416 -7.430 1.00 87.31 293 LEU A N 1
ATOM 2273 C CA . LEU A 1 293 ? -13.944 12.656 -7.149 1.00 87.31 293 LEU A CA 1
ATOM 2274 C C . LEU A 1 293 ? -13.667 11.180 -6.840 1.00 87.31 293 LEU A C 1
ATOM 2276 O O . LEU A 1 293 ? -14.303 10.617 -5.944 1.00 87.31 293 LEU A O 1
ATOM 2280 N N . ALA A 1 294 ? -12.738 10.551 -7.557 1.00 88.62 294 ALA A N 1
ATOM 2281 C CA . ALA A 1 294 ? -12.340 9.173 -7.310 1.00 88.62 294 ALA A CA 1
ATOM 2282 C C . ALA A 1 294 ? -11.662 9.048 -5.940 1.00 88.62 294 ALA A C 1
ATOM 2284 O O . ALA A 1 294 ? -12.089 8.224 -5.131 1.00 88.62 294 ALA A O 1
ATOM 2285 N N . VAL A 1 295 ? -10.699 9.925 -5.633 1.00 91.81 295 VAL A N 1
ATOM 2286 C CA . VAL A 1 295 ? -10.048 10.020 -4.316 1.00 91.81 295 VAL A CA 1
ATOM 2287 C C . VAL A 1 295 ? -11.093 10.176 -3.209 1.00 91.81 295 VAL A C 1
ATOM 2289 O O . VAL A 1 295 ? -11.116 9.393 -2.261 1.00 91.81 295 VAL A O 1
ATOM 2292 N N . GLU A 1 296 ? -12.022 11.121 -3.355 1.00 90.81 296 GLU A N 1
ATOM 2293 C CA . GLU A 1 296 ? -13.098 11.350 -2.387 1.00 90.81 296 GLU A CA 1
ATOM 2294 C C . GLU A 1 296 ? -13.994 10.115 -2.202 1.00 90.81 296 GLU A C 1
ATOM 2296 O O . GLU A 1 296 ? -14.350 9.774 -1.070 1.00 90.81 296 GLU A O 1
ATOM 2301 N N . THR A 1 297 ? -14.342 9.430 -3.294 1.00 90.25 297 THR A N 1
ATOM 2302 C CA . THR A 1 297 ? -15.189 8.228 -3.280 1.00 90.25 297 THR A CA 1
ATOM 2303 C C . THR A 1 297 ? -14.500 7.075 -2.558 1.00 90.25 297 THR A C 1
ATOM 2305 O O . THR A 1 297 ? -15.098 6.466 -1.669 1.00 90.25 297 THR A O 1
ATOM 2308 N N . VAL A 1 298 ? -13.231 6.807 -2.883 1.00 93.00 298 VAL A N 1
ATOM 2309 C CA . VAL A 1 298 ? -12.438 5.762 -2.221 1.00 93.00 298 VAL A CA 1
ATOM 2310 C C . VAL A 1 298 ? -12.311 6.047 -0.735 1.00 93.00 298 VAL A C 1
ATOM 2312 O O . VAL A 1 298 ? -12.632 5.187 0.086 1.00 93.00 298 VAL A O 1
ATOM 2315 N N . SER A 1 299 ? -11.908 7.264 -0.369 1.00 95.50 299 SER A N 1
ATOM 2316 C CA . SER A 1 299 ? -11.717 7.609 1.036 1.00 95.50 299 SER A CA 1
ATOM 2317 C C . SER A 1 299 ? -13.022 7.528 1.829 1.00 95.50 299 SER A C 1
ATOM 2319 O O . SER A 1 299 ? -13.003 7.069 2.967 1.00 95.50 299 SER A O 1
ATOM 2321 N N . ARG A 1 300 ? -14.172 7.903 1.246 1.00 92.38 300 ARG A N 1
ATOM 2322 C CA . ARG A 1 300 ? -15.485 7.704 1.888 1.00 92.38 300 ARG A CA 1
ATOM 2323 C C . ARG A 1 300 ? -15.816 6.228 2.088 1.00 92.38 300 ARG A C 1
ATOM 2325 O O . ARG A 1 300 ? -16.230 5.868 3.185 1.00 92.38 300 ARG A O 1
ATOM 2332 N N . SER A 1 301 ? -15.620 5.393 1.067 1.00 90.69 301 SER A N 1
ATOM 2333 C CA . SER A 1 301 ? -15.884 3.948 1.140 1.00 90.69 301 SER A CA 1
ATOM 2334 C C . SER A 1 301 ? -15.080 3.283 2.262 1.00 90.69 301 SER A C 1
ATOM 2336 O O . SER A 1 301 ? -15.613 2.504 3.053 1.00 90.69 301 SER A O 1
ATOM 2338 N N . ILE A 1 302 ? -13.799 3.647 2.381 1.00 93.44 302 ILE A N 1
ATOM 2339 C CA . ILE A 1 302 ? -12.910 3.147 3.435 1.00 93.44 302 ILE A CA 1
ATOM 2340 C C . ILE A 1 302 ? -13.427 3.552 4.823 1.00 93.44 302 ILE A C 1
ATOM 2342 O O . ILE A 1 302 ? -13.594 2.688 5.680 1.00 93.44 302 ILE A O 1
ATOM 2346 N N . ILE A 1 303 ? -13.748 4.833 5.035 1.00 94.06 303 ILE A N 1
ATOM 2347 C CA . ILE A 1 303 ? -14.266 5.327 6.324 1.00 94.06 303 ILE A CA 1
ATOM 2348 C C . ILE A 1 303 ? -15.595 4.664 6.692 1.00 94.06 303 ILE A C 1
ATOM 2350 O O . ILE A 1 303 ? -15.786 4.264 7.838 1.00 94.06 303 ILE A O 1
ATOM 2354 N N . GLN A 1 304 ? -16.497 4.487 5.725 1.00 89.12 304 GLN A N 1
ATOM 2355 C CA . GLN A 1 304 ? -17.765 3.792 5.952 1.00 89.12 304 GLN A CA 1
ATOM 2356 C C . GLN A 1 304 ? -17.547 2.339 6.379 1.00 89.12 304 GLN A C 1
ATOM 2358 O O . GLN A 1 304 ? -18.225 1.869 7.283 1.00 89.12 304 GLN A O 1
ATOM 2363 N N . THR A 1 305 ? -16.567 1.654 5.785 1.00 86.88 305 THR A N 1
ATOM 2364 C CA . THR A 1 305 ? -16.221 0.270 6.146 1.00 86.88 305 THR A CA 1
ATOM 2365 C C . THR A 1 305 ? -15.661 0.166 7.568 1.00 86.88 305 THR A C 1
ATOM 2367 O O . THR A 1 305 ? -15.883 -0.834 8.241 1.00 86.88 305 THR A O 1
ATOM 2370 N N . MET A 1 306 ? -14.949 1.194 8.035 1.00 89.75 306 MET A N 1
ATOM 2371 C CA . MET A 1 306 ? -14.384 1.247 9.388 1.00 89.75 306 MET A CA 1
ATOM 2372 C C . MET A 1 306 ? -15.406 1.626 10.462 1.00 89.75 306 MET A C 1
ATOM 2374 O O . MET A 1 306 ? -15.121 1.438 11.640 1.00 89.75 306 MET A O 1
ATOM 2378 N N . THR A 1 307 ? -16.544 2.216 10.092 1.00 87.25 307 THR A N 1
ATOM 2379 C CA . THR A 1 307 ? -17.491 2.798 11.054 1.00 87.25 307 THR A CA 1
ATOM 2380 C C . THR A 1 307 ? -18.388 1.716 11.657 1.00 87.25 307 THR A C 1
ATOM 2382 O O . THR A 1 307 ? -18.987 0.933 10.922 1.00 87.25 307 THR A O 1
ATOM 2385 N N . LYS A 1 308 ? -18.489 1.693 12.989 1.00 79.94 308 LYS A N 1
ATOM 2386 C CA . LYS A 1 308 ? -19.377 0.814 13.767 1.00 79.94 308 LYS A CA 1
ATOM 2387 C C . LYS A 1 308 ? -20.762 1.418 13.981 1.00 79.94 308 LYS A C 1
ATOM 2389 O O . LYS A 1 308 ? -20.833 2.638 14.248 1.00 79.94 308 LYS A O 1
#

Secondary structure (DSSP, 8-state):
--HHHHHHHHHHHHHTT----SS--TT--B-SS-EEEEEEHHHHHHHHHHHHHHHHHHS-HHHHHHHEEEEEEESBHHHHHHHHHTTSS-TTTEEE---TTHHHHGGG-TTTGGGPPTTHHHHGGGSGGGTTB--TT-HHHHHHHTTSHHHHHHHHHHHHHHHHHHHS-BTTB--SEEEEEEEEESSSHHHHHHHHHHHHHHHHHHHHTT-EEEEEEEEE-GGGT---HHHHHHHHHHHHHHHHHHTTTTTT--EEEEEETTEEEEE---S-SEEEEE-----SS----HHHHHHHHHHHHHHHHHB-

Sequence (308 aa):
MKDSEKRRLLESLEVLRRPNGFFSDPTAKIVDEPYLIFGIGGSGREIAAKVKQKAADTFLPSECQQKLGIRVMDSHHGELESAEEEGVFTTEEIIKLPYQGVYESFPNNPFVTPFLPEGFQGTIKDRDGFKGTGAAATPLTGRILLTSDGAVNLLKEKIKSVVNMLMKPNALGTPSRLHIVFVLSFAGGMGTGSIVDTTYIMKRILQESNIQYDMACYALTPFACHDDSKEKANFIATLKTVLHFMNLSETERRFSHTYAPGFTVDTNESIFYTLFLVDGSQTGNSSKDFHGLAVETVSRSIIQTMTK